Protein AF-A0A3P1CYC5-F1 (afdb_monomer_lite)

pLDDT: mean 77.74, std 15.98, range [34.03, 95.12]

Organism: NCBI:txid2025310

Structure (mmCIF, N/CA/C/O backbone):
data_AF-A0A3P1CYC5-F1
#
_entry.id   AF-A0A3P1CYC5-F1
#
loop_
_atom_site.group_PDB
_atom_site.id
_atom_site.type_symbol
_atom_site.label_atom_id
_atom_site.label_alt_id
_atom_site.label_comp_id
_atom_site.label_asym_id
_atom_site.label_entity_id
_atom_site.label_seq_id
_atom_site.pdbx_PDB_ins_code
_atom_site.Cartn_x
_atom_site.Cartn_y
_atom_site.Cartn_z
_atom_site.occupancy
_atom_site.B_iso_or_equiv
_atom_site.auth_seq_id
_atom_site.auth_comp_id
_atom_site.auth_asym_id
_atom_site.auth_atom_id
_atom_site.pdbx_PDB_model_num
ATOM 1 N N . MET A 1 1 ? 24.992 -53.154 46.583 1.00 39.56 1 MET A N 1
ATOM 2 C CA . MET A 1 1 ? 25.167 -53.336 45.126 1.00 39.56 1 MET A CA 1
ATOM 3 C C . MET A 1 1 ? 24.146 -52.478 44.388 1.00 39.56 1 MET A C 1
ATOM 5 O O . MET A 1 1 ? 22.986 -52.516 44.754 1.00 39.56 1 MET A O 1
ATOM 9 N N . LEU A 1 2 ? 24.620 -51.753 43.368 1.00 38.81 2 LEU A N 1
ATOM 10 C CA . LEU A 1 2 ? 23.902 -51.257 42.182 1.00 38.81 2 LEU A CA 1
ATOM 11 C C . LEU A 1 2 ? 22.814 -50.152 42.292 1.00 38.81 2 LEU A C 1
ATOM 13 O O . LEU A 1 2 ? 21.653 -50.414 42.558 1.00 38.81 2 LEU A O 1
ATOM 17 N N . ARG A 1 3 ? 23.255 -48.932 41.933 1.00 43.88 3 ARG A N 1
ATOM 18 C CA . ARG A 1 3 ? 22.712 -47.996 40.916 1.00 43.88 3 ARG A CA 1
ATOM 19 C C . ARG A 1 3 ? 21.204 -47.685 40.902 1.00 43.88 3 ARG A C 1
ATOM 21 O O . ARG A 1 3 ? 20.410 -48.536 40.542 1.00 43.88 3 ARG A O 1
ATOM 28 N N . LEU A 1 4 ? 20.872 -46.394 40.999 1.00 45.66 4 LEU A N 1
ATOM 29 C CA . LEU A 1 4 ? 20.453 -45.587 39.836 1.00 45.66 4 LEU A CA 1
ATOM 30 C C . LEU A 1 4 ? 20.396 -44.098 40.241 1.00 45.66 4 LEU A C 1
ATOM 32 O O . LEU A 1 4 ? 19.426 -43.629 40.825 1.00 45.66 4 LEU A O 1
ATOM 36 N N . ALA A 1 5 ? 21.460 -43.350 39.949 1.00 48.72 5 ALA A N 1
ATOM 37 C CA . ALA A 1 5 ? 21.426 -41.891 39.977 1.00 48.72 5 ALA A CA 1
ATOM 38 C C . ALA A 1 5 ? 20.926 -41.424 38.604 1.00 48.72 5 ALA A C 1
ATOM 40 O O . ALA A 1 5 ? 21.658 -41.494 37.618 1.00 48.72 5 ALA A O 1
ATOM 41 N N . LEU A 1 6 ? 19.657 -41.026 38.529 1.00 51.75 6 LEU A N 1
ATOM 42 C CA . LEU A 1 6 ? 19.047 -40.486 37.318 1.00 51.75 6 LEU A CA 1
ATOM 43 C C . LEU A 1 6 ? 19.507 -39.033 37.146 1.00 51.75 6 LEU A C 1
ATOM 45 O O . LEU A 1 6 ? 18.956 -38.109 37.739 1.00 51.75 6 LEU A O 1
ATOM 49 N N . THR A 1 7 ? 20.566 -38.837 36.367 1.00 53.28 7 THR A N 1
ATOM 50 C CA . THR A 1 7 ? 21.043 -37.514 35.963 1.00 53.28 7 THR A CA 1
ATOM 51 C C . THR A 1 7 ? 20.096 -36.974 34.891 1.00 53.28 7 THR A C 1
ATOM 53 O O . THR A 1 7 ? 20.147 -37.392 33.737 1.00 53.28 7 THR A O 1
ATOM 56 N N . VAL A 1 8 ? 19.190 -36.070 35.267 1.00 51.50 8 VAL A N 1
ATOM 57 C CA . VAL A 1 8 ? 18.366 -35.329 34.303 1.00 51.50 8 VAL A CA 1
ATOM 58 C C . VAL A 1 8 ? 19.265 -34.290 33.638 1.00 51.50 8 VAL A C 1
ATOM 60 O O . VAL A 1 8 ? 19.536 -33.226 34.192 1.00 51.50 8 VAL A O 1
ATOM 63 N N . LEU A 1 9 ? 19.775 -34.632 32.455 1.00 48.03 9 LEU A N 1
ATOM 64 C CA . LEU A 1 9 ? 20.476 -33.707 31.575 1.00 48.03 9 LEU A CA 1
ATOM 65 C C . LEU A 1 9 ? 19.434 -32.728 31.007 1.00 48.03 9 LEU A C 1
ATOM 67 O O . LEU A 1 9 ? 18.751 -33.024 30.028 1.00 48.03 9 LEU A O 1
ATOM 71 N N . ILE A 1 10 ? 19.266 -31.571 31.647 1.00 54.59 10 ILE A N 1
ATOM 72 C CA . ILE A 1 10 ? 18.509 -30.462 31.062 1.00 54.59 10 ILE A CA 1
ATOM 73 C C . ILE A 1 10 ? 19.381 -29.895 29.942 1.00 54.59 10 ILE A C 1
ATOM 75 O O . ILE A 1 10 ? 20.263 -29.068 30.170 1.00 54.59 10 ILE A O 1
ATOM 79 N N . ALA A 1 11 ? 19.159 -30.378 28.721 1.00 50.97 11 ALA A N 1
ATOM 80 C CA . ALA A 1 11 ? 19.636 -29.711 27.524 1.00 50.97 11 ALA A CA 1
ATOM 81 C C . ALA A 1 11 ? 18.890 -28.375 27.419 1.00 50.97 11 ALA A C 1
ATOM 83 O O . ALA A 1 11 ? 17.784 -28.299 26.885 1.00 50.97 11 ALA A O 1
ATOM 84 N N . VAL A 1 12 ? 19.483 -27.319 27.976 1.00 52.19 12 VAL A N 1
ATOM 85 C CA . VAL A 1 12 ? 19.118 -25.943 27.645 1.00 52.19 12 VAL A CA 1
ATOM 86 C C . VAL A 1 12 ? 19.492 -25.769 26.180 1.00 52.19 12 VAL A C 1
ATOM 88 O O . VAL A 1 12 ? 20.635 -25.473 25.838 1.00 52.19 12 VAL A O 1
ATOM 91 N N . ILE A 1 13 ? 18.529 -26.038 25.301 1.00 54.03 13 ILE A N 1
ATOM 92 C CA . ILE A 1 13 ? 18.584 -25.603 23.915 1.00 54.03 13 ILE A CA 1
ATOM 93 C C . ILE A 1 13 ? 18.730 -24.087 24.004 1.00 54.03 13 ILE A C 1
ATOM 95 O O . ILE A 1 13 ? 17.791 -23.385 24.381 1.00 54.03 13 ILE A O 1
ATOM 99 N N . LEU A 1 14 ? 19.936 -23.602 23.711 1.00 46.78 14 LEU A N 1
ATOM 100 C CA . LEU A 1 14 ? 20.198 -22.233 23.296 1.00 46.78 14 LEU A CA 1
ATOM 101 C C . LEU A 1 14 ? 19.352 -22.002 22.044 1.00 46.78 14 LEU A C 1
ATOM 103 O O . LEU A 1 14 ? 19.830 -22.123 20.919 1.00 46.78 14 LEU A O 1
ATOM 107 N N . ALA A 1 15 ? 18.062 -21.728 22.233 1.00 50.03 15 ALA A N 1
ATOM 108 C CA . ALA A 1 15 ? 17.309 -21.012 21.235 1.00 50.03 15 ALA A CA 1
ATOM 109 C C . ALA A 1 15 ? 18.088 -19.703 21.066 1.00 50.03 15 ALA A C 1
ATOM 111 O O . ALA A 1 15 ? 18.251 -18.986 22.062 1.00 50.03 15 ALA A O 1
ATOM 112 N N . PRO A 1 16 ? 18.646 -19.405 19.876 1.00 51.34 16 PRO A N 1
ATOM 113 C CA . PRO A 1 16 ? 19.153 -18.066 19.644 1.00 51.34 16 PRO A CA 1
ATOM 114 C C . PRO A 1 16 ? 18.028 -17.116 20.054 1.00 51.34 16 PRO A C 1
ATOM 116 O O . PRO A 1 16 ? 16.862 -17.438 19.778 1.00 51.34 16 PRO A O 1
ATOM 119 N N . PRO A 1 17 ? 18.324 -16.008 20.759 1.00 49.31 17 PRO A N 1
ATOM 120 C CA . PRO A 1 17 ? 17.293 -15.029 21.022 1.00 49.31 17 PRO A CA 1
ATOM 121 C C . PRO A 1 17 ? 16.638 -14.761 19.674 1.00 49.31 17 PRO A C 1
ATOM 123 O O . PRO A 1 17 ? 17.318 -14.429 18.699 1.00 49.31 17 PRO A O 1
ATOM 126 N N . LEU A 1 18 ? 15.330 -15.007 19.609 1.00 47.59 18 LEU A N 1
ATOM 127 C CA . LEU A 1 18 ? 14.469 -14.376 18.634 1.00 47.59 18 LEU A CA 1
ATOM 128 C C . LEU A 1 18 ? 14.751 -12.889 18.828 1.00 47.59 18 LEU A C 1
ATOM 130 O O . LEU A 1 18 ? 14.139 -12.242 19.673 1.00 47.59 18 LEU A O 1
ATOM 134 N N . LEU A 1 19 ? 15.751 -12.368 18.116 1.00 48.25 19 LEU A N 1
ATOM 135 C CA . LEU A 1 19 ? 15.905 -10.957 17.843 1.00 48.25 19 LEU A CA 1
ATOM 136 C C . LEU A 1 19 ? 14.671 -10.641 17.009 1.00 48.25 19 LEU A C 1
ATOM 138 O O . LEU A 1 19 ? 14.714 -10.668 15.782 1.00 48.25 19 LEU A O 1
ATOM 142 N N . ALA A 1 20 ? 13.538 -10.501 17.703 1.00 47.59 20 ALA A N 1
ATOM 143 C CA . ALA A 1 20 ? 12.298 -9.994 17.176 1.00 47.59 20 ALA A CA 1
ATOM 144 C C . ALA A 1 20 ? 12.690 -8.675 16.523 1.00 47.59 20 ALA A C 1
ATOM 146 O O . ALA A 1 20 ? 13.174 -7.747 17.171 1.00 47.59 20 ALA A O 1
ATOM 147 N N . GLN A 1 21 ? 12.681 -8.730 15.199 1.00 52.31 21 GLN A N 1
ATOM 148 C CA . GLN A 1 21 ? 13.345 -7.787 14.326 1.00 52.31 21 GLN A CA 1
ATOM 149 C C . GLN A 1 21 ? 12.751 -6.386 14.535 1.00 52.31 21 GLN A C 1
ATOM 151 O O . GLN A 1 21 ? 11.573 -6.286 14.879 1.00 52.31 21 GLN A O 1
ATOM 156 N N . PRO A 1 22 ? 13.504 -5.306 14.257 1.00 54.06 22 PRO A N 1
ATOM 157 C CA . PRO A 1 22 ? 13.049 -3.909 14.350 1.00 54.06 22 PRO A CA 1
ATOM 158 C C . PRO A 1 22 ? 11.948 -3.540 13.327 1.00 54.06 22 PRO A C 1
ATOM 160 O O . PRO A 1 22 ? 11.806 -2.390 12.934 1.00 54.06 22 PRO A O 1
ATOM 163 N N . CYS A 1 23 ? 11.166 -4.517 12.868 1.00 67.00 23 CYS A N 1
ATOM 164 C CA . CYS A 1 23 ? 10.198 -4.411 11.788 1.00 67.00 23 CYS A CA 1
ATOM 165 C C . CYS A 1 23 ? 8.778 -4.053 12.273 1.00 67.00 23 CYS A C 1
ATOM 167 O O . CYS A 1 23 ? 7.794 -4.228 11.549 1.00 67.00 23 CYS A O 1
ATOM 169 N N . GLU A 1 24 ? 8.645 -3.536 13.497 1.00 61.28 24 GLU A N 1
ATOM 170 C CA . GLU A 1 24 ? 7.396 -2.950 13.976 1.00 61.28 24 GLU A CA 1
ATOM 171 C C . GLU A 1 24 ? 7.366 -1.458 13.656 1.00 61.28 24 GLU A C 1
ATOM 173 O O . GLU A 1 24 ? 7.859 -0.634 14.420 1.00 61.28 24 GLU A O 1
ATOM 178 N N . GLN A 1 25 ? 6.696 -1.090 12.565 1.00 62.47 25 GLN A N 1
ATOM 179 C CA . GLN A 1 25 ? 6.094 0.239 12.491 1.00 62.47 25 GLN A CA 1
ATOM 180 C C . GLN A 1 25 ? 4.571 0.130 12.508 1.00 62.47 25 GLN A C 1
ATOM 182 O O . GLN A 1 25 ? 3.876 0.483 11.556 1.00 62.47 25 GLN A O 1
ATOM 187 N N . LEU A 1 26 ? 4.063 -0.381 13.636 1.00 64.81 26 LEU A N 1
ATOM 188 C CA . LEU A 1 26 ? 2.641 -0.461 13.946 1.00 64.81 26 LEU A CA 1
ATOM 189 C C . LEU A 1 26 ? 2.103 0.923 14.308 1.00 64.81 26 LEU A C 1
ATOM 191 O O . LEU A 1 26 ? 2.152 1.359 15.458 1.00 64.81 26 LEU A O 1
ATOM 195 N N . ILE A 1 27 ? 1.496 1.584 13.328 1.00 73.44 27 ILE A N 1
ATOM 196 C CA . ILE A 1 27 ? 0.520 2.632 13.622 1.00 73.44 27 ILE A CA 1
ATOM 197 C C . ILE A 1 27 ? -0.595 1.981 14.449 1.00 73.44 27 ILE A C 1
ATOM 199 O O . ILE A 1 27 ? -1.141 0.942 14.064 1.00 73.44 27 ILE A O 1
ATOM 203 N N . ASN A 1 28 ? -0.898 2.550 15.617 1.00 80.75 28 ASN A N 1
ATOM 204 C CA . ASN A 1 28 ? -1.918 2.006 16.505 1.00 80.75 28 ASN A CA 1
ATOM 205 C C . ASN A 1 28 ? -3.302 2.185 15.865 1.00 80.75 28 ASN A C 1
ATOM 207 O O . ASN A 1 28 ? -3.879 3.268 15.895 1.00 80.75 28 ASN A O 1
ATOM 211 N N . ILE A 1 29 ? -3.815 1.114 15.256 1.00 86.00 29 ILE A N 1
ATOM 212 C CA . ILE A 1 29 ? -5.130 1.100 14.613 1.00 86.00 29 ILE A CA 1
ATOM 213 C C . ILE A 1 29 ? -6.192 0.809 15.671 1.00 86.00 29 ILE A C 1
ATOM 215 O O . ILE A 1 29 ? -6.233 -0.292 16.237 1.00 86.00 29 ILE A O 1
ATOM 219 N N . SER A 1 30 ? -7.110 1.749 15.877 1.00 90.12 30 SER A N 1
ATOM 220 C CA . SER A 1 30 ? -8.239 1.571 16.785 1.00 90.12 30 SER A CA 1
ATOM 221 C C . SER A 1 30 ? -9.133 0.396 16.365 1.00 90.12 30 SER A C 1
ATOM 223 O O . SER A 1 30 ? -9.172 -0.051 15.213 1.00 90.12 30 SER A O 1
ATOM 225 N N . ARG A 1 31 ? -9.939 -0.112 17.305 1.00 91.81 31 ARG A N 1
ATOM 226 C CA . ARG A 1 31 ? -10.890 -1.204 17.028 1.00 91.81 31 ARG A CA 1
ATOM 227 C C . ARG A 1 3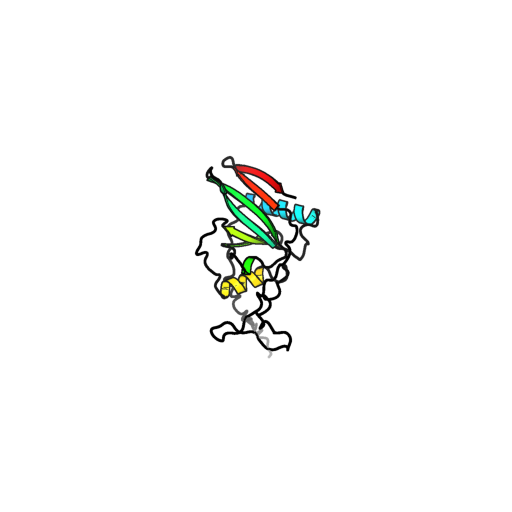1 ? -11.875 -0.850 15.906 1.00 91.81 31 ARG A C 1
ATOM 229 O O . ARG A 1 31 ? -12.227 -1.721 15.108 1.00 91.81 31 ARG A O 1
ATOM 236 N N . LYS A 1 32 ? -12.312 0.413 15.849 1.00 90.75 32 LYS A N 1
ATOM 237 C CA . LYS A 1 32 ? -13.255 0.929 14.847 1.00 90.75 32 LYS A CA 1
ATOM 238 C C . LYS A 1 32 ? -12.615 0.957 13.459 1.00 90.75 32 LYS A C 1
ATOM 240 O O . LYS A 1 32 ? -13.158 0.379 12.524 1.00 90.75 32 LYS A O 1
ATOM 245 N N . GLU A 1 33 ? -11.438 1.550 13.348 1.00 90.56 33 GLU A N 1
ATOM 246 C CA . GLU A 1 33 ? -10.640 1.594 12.121 1.00 90.56 33 GLU A CA 1
ATOM 247 C C . GLU A 1 33 ? -10.304 0.195 11.591 1.00 90.56 33 GLU A C 1
ATOM 249 O O . GLU A 1 33 ? -10.501 -0.111 10.415 1.00 90.56 33 GLU A O 1
ATOM 254 N N . ARG A 1 34 ? -9.901 -0.719 12.482 1.00 93.19 34 ARG A N 1
ATOM 255 C CA . ARG A 1 34 ? -9.641 -2.117 12.125 1.00 93.19 34 ARG A CA 1
ATOM 256 C C . ARG A 1 34 ? -10.894 -2.814 11.594 1.00 93.19 34 ARG A C 1
ATOM 258 O O . ARG A 1 34 ? -10.784 -3.641 10.691 1.00 93.19 34 ARG A O 1
ATOM 265 N N . LYS A 1 35 ? -12.078 -2.516 12.142 1.00 94.31 35 LYS A N 1
ATOM 266 C CA . LYS A 1 35 ? -13.354 -3.042 11.625 1.00 94.31 35 LYS A CA 1
ATOM 267 C C . LYS A 1 35 ? -13.609 -2.538 10.202 1.00 94.31 35 LYS A C 1
ATOM 269 O O . LYS A 1 35 ? -13.924 -3.350 9.338 1.00 94.31 35 LYS A O 1
ATOM 274 N N . VAL A 1 36 ? -13.397 -1.247 9.954 1.00 91.94 36 VAL A N 1
ATOM 275 C CA . VAL A 1 36 ? -13.547 -0.640 8.624 1.00 91.94 36 VAL A CA 1
ATOM 276 C C . VAL A 1 36 ? -12.606 -1.288 7.600 1.00 91.94 36 VAL A C 1
ATOM 278 O O . VAL A 1 36 ? -13.062 -1.690 6.532 1.00 91.94 36 VAL A O 1
ATOM 281 N N . LEU A 1 37 ? -11.328 -1.489 7.944 1.00 93.56 37 LEU A N 1
ATOM 282 C CA . LEU A 1 37 ? -10.366 -2.176 7.070 1.00 93.56 37 LEU A CA 1
ATOM 283 C C . LEU A 1 37 ? -10.771 -3.621 6.771 1.00 93.56 37 LEU A C 1
ATOM 285 O O . LEU A 1 37 ? -10.692 -4.059 5.627 1.00 93.56 37 LEU A O 1
ATOM 289 N N . LYS A 1 38 ? -11.245 -4.364 7.779 1.00 95.12 38 LYS A N 1
ATOM 290 C CA . LYS A 1 38 ? -11.750 -5.733 7.584 1.00 95.12 38 LYS A CA 1
ATOM 291 C C . LYS A 1 38 ? -12.926 -5.776 6.609 1.00 95.12 38 LYS A C 1
ATOM 293 O O . LYS A 1 38 ? -13.003 -6.697 5.803 1.00 95.12 38 LYS A O 1
ATOM 298 N N . GLU A 1 39 ? -13.846 -4.818 6.700 1.00 94.00 39 GLU A N 1
ATOM 299 C CA . GLU A 1 39 ? -14.988 -4.712 5.786 1.00 94.00 39 GLU A CA 1
ATOM 300 C C . GLU A 1 39 ? -14.537 -4.395 4.356 1.00 94.00 39 GLU A C 1
ATOM 302 O O . GLU A 1 39 ? -14.996 -5.056 3.428 1.00 94.00 39 GLU A O 1
ATOM 307 N N . TYR A 1 40 ? -13.608 -3.449 4.182 1.00 92.81 40 TYR A N 1
ATOM 308 C CA . TYR A 1 40 ? -13.049 -3.105 2.871 1.00 92.81 40 TYR A CA 1
ATOM 309 C C . TYR A 1 40 ? -12.331 -4.295 2.218 1.00 92.81 40 TYR A C 1
ATOM 311 O O . TYR A 1 40 ? -12.644 -4.653 1.087 1.00 92.81 40 TYR A O 1
ATOM 319 N N . ILE A 1 41 ? -11.441 -4.972 2.953 1.00 93.12 41 ILE A N 1
ATOM 320 C CA . ILE A 1 41 ? -10.699 -6.142 2.451 1.00 93.12 41 ILE A CA 1
ATOM 321 C C . ILE A 1 41 ? -11.662 -7.237 1.986 1.00 93.12 41 ILE A C 1
ATOM 323 O O . ILE A 1 41 ? -11.551 -7.711 0.859 1.00 93.12 41 ILE A O 1
ATOM 327 N N . ARG A 1 42 ? -12.655 -7.588 2.814 1.00 94.56 42 ARG A N 1
ATOM 328 C CA . ARG A 1 42 ? -13.660 -8.604 2.461 1.00 94.56 42 ARG A CA 1
ATOM 329 C C . ARG A 1 42 ? -14.492 -8.201 1.251 1.00 94.56 42 ARG A C 1
ATOM 331 O O . ARG A 1 42 ? -14.821 -9.054 0.433 1.00 94.56 42 ARG A O 1
ATOM 338 N N . PHE A 1 43 ? -14.837 -6.919 1.131 1.00 90.56 43 PHE A N 1
ATOM 339 C CA . PHE A 1 43 ? -15.526 -6.403 -0.046 1.00 90.56 43 PHE A CA 1
ATOM 340 C C . PHE A 1 43 ? -14.676 -6.615 -1.305 1.00 90.56 43 PHE A C 1
ATOM 342 O O . PHE A 1 43 ? -15.155 -7.242 -2.251 1.00 90.56 43 PHE A O 1
ATOM 349 N N . CYS A 1 44 ? -13.411 -6.187 -1.296 1.00 89.25 44 CYS A N 1
ATOM 350 C CA . CYS A 1 44 ? -12.503 -6.365 -2.428 1.00 89.25 44 CYS A CA 1
ATOM 351 C C . CYS A 1 44 ? -12.297 -7.843 -2.786 1.00 89.25 44 CYS A C 1
ATOM 353 O O . CYS A 1 44 ? -12.322 -8.185 -3.967 1.00 89.25 44 CYS A O 1
ATOM 355 N N . GLU A 1 45 ? -12.153 -8.722 -1.791 1.00 90.81 45 GLU A N 1
ATOM 356 C CA . GLU A 1 45 ? -12.049 -10.171 -2.002 1.00 90.81 45 GLU A CA 1
ATOM 357 C C . GLU A 1 45 ? -13.324 -10.744 -2.631 1.00 90.81 45 GLU A C 1
ATOM 359 O O . GLU A 1 45 ? -13.254 -11.439 -3.643 1.00 90.81 45 GLU A O 1
ATOM 364 N N . SER A 1 46 ? -14.502 -10.381 -2.113 1.00 91.44 46 SER A N 1
ATOM 365 C CA . SER A 1 46 ? -15.792 -10.861 -2.635 1.00 91.44 46 SER A CA 1
ATOM 366 C C . SER A 1 46 ? -16.079 -10.427 -4.075 1.00 91.44 46 SER A C 1
ATOM 368 O O . SER A 1 46 ? -16.838 -11.087 -4.782 1.00 91.44 46 SER A O 1
ATOM 370 N N . LYS A 1 47 ? -15.488 -9.310 -4.514 1.00 87.94 47 LYS A N 1
ATOM 371 C CA . LYS A 1 47 ? -15.636 -8.766 -5.869 1.00 87.94 47 LYS A CA 1
ATOM 372 C C . LYS A 1 47 ? -14.500 -9.165 -6.812 1.00 87.94 47 LYS A C 1
ATOM 374 O O . LYS A 1 47 ? -14.548 -8.814 -7.984 1.00 87.94 47 LYS A O 1
ATOM 379 N N . GLY A 1 48 ? -13.487 -9.880 -6.320 1.00 85.31 48 GLY A N 1
ATOM 380 C CA . GLY A 1 48 ? -12.312 -10.259 -7.108 1.00 85.31 48 GLY A CA 1
ATOM 381 C C . GLY A 1 48 ? -11.318 -9.118 -7.360 1.00 85.31 48 GLY A C 1
ATOM 382 O O . GLY A 1 48 ? -10.380 -9.295 -8.133 1.00 85.31 48 GLY A O 1
ATOM 383 N N . PHE A 1 49 ? -11.478 -7.966 -6.699 1.00 85.25 49 PHE A N 1
ATOM 384 C CA . PHE A 1 49 ? -10.524 -6.851 -6.770 1.00 85.25 49 PHE A CA 1
ATOM 385 C C . PHE A 1 49 ? -9.254 -7.112 -5.961 1.00 85.25 49 PHE A C 1
ATOM 387 O O . PHE A 1 49 ? -8.214 -6.527 -6.258 1.00 85.25 49 PHE A O 1
ATOM 394 N N . LEU A 1 50 ? -9.330 -7.988 -4.954 1.00 88.81 50 LEU A N 1
ATOM 395 C CA . LEU A 1 50 ? -8.212 -8.442 -4.127 1.00 88.81 50 LEU A CA 1
ATOM 396 C C . LEU A 1 50 ? -8.179 -9.974 -4.096 1.00 88.81 50 LEU A C 1
ATOM 398 O O . LEU A 1 50 ? -9.119 -10.598 -3.618 1.00 88.81 50 LEU A O 1
ATOM 402 N N . LYS A 1 51 ? -7.108 -10.602 -4.587 1.00 87.62 51 LYS A N 1
ATOM 403 C CA . LYS A 1 51 ? -6.913 -12.060 -4.434 1.00 87.62 51 LYS A CA 1
ATOM 404 C C . LYS A 1 51 ? -6.409 -12.380 -3.031 1.00 87.62 51 LYS A C 1
ATOM 406 O O . LYS A 1 51 ? -5.799 -11.521 -2.418 1.00 87.62 51 LYS A O 1
ATOM 411 N N . ALA A 1 52 ? -6.593 -13.599 -2.525 1.00 83.44 52 ALA A N 1
ATOM 412 C CA . ALA A 1 52 ? -6.239 -13.971 -1.145 1.00 83.44 52 ALA A CA 1
ATOM 413 C C . ALA A 1 52 ? -4.722 -13.936 -0.834 1.00 83.44 52 ALA A C 1
ATOM 415 O O . ALA A 1 52 ? -4.306 -13.536 0.256 1.00 83.44 52 ALA A O 1
ATOM 416 N N . ASP A 1 53 ? -3.875 -14.281 -1.796 1.00 85.25 53 ASP A N 1
ATOM 417 C CA . ASP A 1 53 ? -2.422 -14.407 -1.640 1.00 85.25 53 ASP A CA 1
ATOM 418 C C . ASP A 1 53 ? -1.646 -13.160 -2.085 1.00 85.25 53 ASP A C 1
ATOM 420 O O . ASP A 1 53 ? -0.615 -12.836 -1.501 1.00 85.25 53 ASP A O 1
ATOM 424 N N . THR A 1 54 ? -2.172 -12.411 -3.048 1.00 86.88 54 THR A N 1
ATOM 425 C CA . THR A 1 54 ? -1.533 -11.215 -3.611 1.00 86.88 54 THR A CA 1
ATOM 426 C C . THR A 1 54 ? -2.197 -9.913 -3.150 1.00 86.88 54 THR A C 1
ATOM 428 O O . THR A 1 54 ? -3.213 -9.905 -2.445 1.00 86.88 54 THR A O 1
ATOM 431 N N . GLY A 1 55 ? -1.580 -8.799 -3.532 1.00 88.38 55 GLY A N 1
ATOM 432 C CA . GLY A 1 55 ? -2.039 -7.446 -3.271 1.00 88.38 55 GLY A CA 1
ATOM 433 C C . GLY A 1 55 ? -1.661 -6.914 -1.889 1.00 88.38 55 GLY A C 1
ATOM 434 O O . GLY A 1 55 ? -1.496 -7.653 -0.914 1.00 88.38 55 GLY A O 1
ATOM 435 N N . ILE A 1 56 ? -1.554 -5.593 -1.829 1.00 91.81 56 ILE A N 1
ATOM 436 C CA . ILE A 1 56 ? -1.430 -4.792 -0.612 1.00 91.81 56 ILE A CA 1
ATOM 437 C C . ILE A 1 56 ? -2.563 -3.769 -0.571 1.00 91.81 56 ILE A C 1
ATOM 439 O O . ILE A 1 56 ? -3.113 -3.400 -1.611 1.00 91.81 56 ILE A O 1
ATOM 443 N N . ILE A 1 57 ? -2.888 -3.291 0.626 1.00 92.88 57 ILE A N 1
ATOM 444 C CA . ILE A 1 57 ? -3.774 -2.143 0.803 1.00 92.88 57 ILE A CA 1
ATOM 445 C C . ILE A 1 57 ? -2.911 -0.900 0.991 1.00 92.88 57 ILE A C 1
ATOM 447 O O . ILE A 1 57 ? -2.047 -0.877 1.865 1.00 92.88 57 ILE A O 1
ATOM 451 N N . MET A 1 58 ? -3.151 0.128 0.189 1.00 92.31 58 MET A N 1
ATOM 452 C CA . MET A 1 58 ? -2.582 1.457 0.388 1.00 92.31 58 MET A CA 1
ATOM 453 C C . MET A 1 58 ? -3.609 2.298 1.136 1.00 92.31 58 MET A C 1
ATOM 455 O O . MET A 1 58 ? -4.766 2.353 0.727 1.00 92.31 58 MET A O 1
ATOM 459 N N . LEU A 1 59 ? -3.201 2.921 2.236 1.00 92.44 59 LEU A N 1
ATOM 460 C CA . LEU A 1 59 ? -4.034 3.811 3.033 1.00 92.44 59 LEU A CA 1
ATOM 461 C C . LEU A 1 59 ? -3.363 5.171 3.097 1.00 92.44 59 LEU A C 1
ATOM 463 O O . LEU A 1 59 ? -2.302 5.328 3.690 1.00 92.44 59 LEU A O 1
ATOM 467 N N . HIS A 1 60 ? -4.011 6.153 2.507 1.00 90.62 60 HIS A N 1
ATOM 468 C CA . HIS A 1 60 ? -3.590 7.536 2.486 1.00 90.62 60 HIS A CA 1
ATOM 469 C C . HIS A 1 60 ? -4.359 8.309 3.551 1.00 90.62 60 HIS A C 1
ATOM 471 O O . HIS A 1 60 ? -5.589 8.363 3.533 1.00 90.62 60 HIS A O 1
ATOM 477 N N . LEU A 1 61 ? -3.629 8.851 4.521 1.00 89.31 61 LEU A N 1
ATOM 478 C CA . LEU A 1 61 ? -4.169 9.655 5.602 1.00 89.31 61 LEU A CA 1
ATOM 479 C C . LEU A 1 61 ? -4.188 11.123 5.177 1.00 89.31 61 LEU A C 1
ATOM 481 O O . LEU A 1 61 ? -3.146 11.698 4.845 1.00 89.31 61 LEU A O 1
ATOM 485 N N . ARG A 1 62 ? -5.366 11.736 5.268 1.00 89.25 62 ARG A N 1
ATOM 486 C CA . ARG A 1 62 ? -5.591 13.160 5.041 1.00 89.25 62 ARG A CA 1
ATOM 487 C C . ARG A 1 62 ? -6.383 13.756 6.200 1.00 89.25 62 ARG A C 1
ATOM 489 O O . ARG A 1 62 ? -7.194 13.083 6.833 1.00 89.25 62 ARG A O 1
ATOM 496 N N . ILE A 1 63 ? -6.149 15.034 6.474 1.00 85.31 63 ILE A N 1
ATOM 497 C CA . ILE A 1 63 ? -7.033 15.846 7.309 1.00 85.31 63 ILE A CA 1
ATOM 498 C C . ILE A 1 63 ? -7.799 16.793 6.382 1.00 85.31 63 ILE A C 1
ATOM 500 O O . ILE A 1 63 ? -7.187 17.495 5.572 1.00 85.31 63 ILE A O 1
ATOM 504 N N . ASP A 1 64 ? -9.127 16.765 6.449 1.00 81.44 64 ASP A N 1
ATOM 505 C CA . ASP A 1 64 ? -9.987 17.631 5.642 1.00 81.44 64 ASP A CA 1
ATOM 506 C C . ASP A 1 64 ? -9.965 19.093 6.159 1.00 81.44 64 ASP A C 1
ATOM 508 O O . ASP A 1 64 ? -9.458 19.365 7.254 1.00 81.44 64 ASP A O 1
ATOM 512 N N . PRO A 1 65 ? -10.529 20.066 5.415 1.00 85.75 65 PRO A N 1
ATOM 513 C CA . PRO A 1 65 ? -10.596 21.460 5.867 1.00 85.75 65 PRO A CA 1
ATOM 514 C C . PRO A 1 65 ? -11.358 21.686 7.187 1.00 85.75 65 PRO A C 1
ATOM 516 O O . PRO A 1 65 ? -11.230 22.748 7.790 1.00 85.75 65 PRO A O 1
ATOM 519 N N . LEU A 1 66 ? -12.154 20.714 7.646 1.00 86.12 66 LEU A N 1
ATOM 520 C CA . LEU A 1 66 ? -12.917 20.760 8.900 1.00 86.12 66 LEU A CA 1
ATOM 521 C C . LEU A 1 66 ? -12.160 20.108 10.078 1.00 86.12 66 LEU A C 1
ATOM 523 O O . LEU A 1 66 ? -12.680 20.046 11.205 1.00 86.12 66 LEU A O 1
ATOM 527 N N . GLY A 1 67 ? -10.936 19.629 9.834 1.00 85.69 67 GLY A N 1
ATOM 528 C CA . GLY A 1 67 ? -10.091 18.950 10.810 1.00 85.69 67 GLY A CA 1
ATOM 529 C C . GLY A 1 67 ? -10.478 17.489 11.052 1.00 85.69 67 GLY A C 1
ATOM 530 O O . GLY A 1 67 ? -10.154 16.946 12.106 1.00 85.69 67 GLY A O 1
ATOM 531 N N . GLN A 1 68 ? -11.222 16.863 10.140 1.00 86.25 68 GLN A N 1
ATOM 532 C CA . GLN A 1 68 ? -11.611 15.457 10.230 1.00 86.25 68 GLN A CA 1
ATOM 533 C C . GLN A 1 68 ? -10.588 14.570 9.534 1.00 86.25 68 GLN A C 1
ATOM 535 O O . GLN A 1 68 ? -10.021 14.932 8.504 1.00 86.25 68 GLN A O 1
ATOM 540 N N . THR A 1 69 ? -10.391 13.376 10.082 1.00 86.31 69 THR A N 1
ATOM 541 C CA . THR A 1 69 ? -9.560 12.359 9.449 1.00 86.31 69 THR A CA 1
ATOM 542 C C . THR A 1 69 ? -10.303 11.732 8.274 1.00 86.31 69 THR A C 1
ATOM 544 O O . THR A 1 69 ? -11.384 11.160 8.433 1.00 86.31 69 THR A O 1
ATOM 547 N N . GLU A 1 70 ? -9.693 11.813 7.100 1.00 88.12 70 GLU A N 1
ATOM 548 C CA . GLU A 1 70 ? -10.120 11.157 5.873 1.00 88.12 70 GLU A CA 1
ATOM 549 C C . GLU A 1 70 ? -9.074 10.112 5.479 1.00 88.12 70 GLU A C 1
ATOM 551 O O . GLU A 1 70 ? -7.868 10.365 5.505 1.00 88.12 70 GLU A O 1
ATOM 556 N N . TRP A 1 71 ? -9.542 8.917 5.140 1.00 91.31 71 TRP A N 1
ATOM 557 C CA . TRP A 1 71 ? -8.731 7.860 4.559 1.00 91.31 71 TRP A CA 1
ATOM 558 C C . TRP A 1 71 ? -9.099 7.693 3.099 1.00 91.31 71 TRP A C 1
ATOM 560 O O . TRP A 1 71 ? -10.265 7.467 2.778 1.00 91.31 71 TRP A O 1
ATOM 570 N N . TYR A 1 72 ? -8.098 7.713 2.235 1.00 90.12 72 TYR A N 1
ATOM 571 C CA . TYR A 1 72 ? -8.219 7.213 0.878 1.00 90.12 72 TYR A CA 1
ATOM 572 C C . TYR A 1 72 ? -7.546 5.844 0.802 1.00 90.12 72 TYR A C 1
ATOM 574 O O . TYR A 1 72 ? -6.365 5.694 1.112 1.00 90.12 72 TYR A O 1
ATOM 582 N N . ILE A 1 73 ? -8.325 4.814 0.487 1.00 91.00 73 ILE A N 1
ATOM 583 C CA . ILE A 1 73 ? -7.897 3.419 0.561 1.00 91.00 73 ILE A CA 1
ATOM 584 C C . ILE A 1 73 ? -7.998 2.788 -0.818 1.00 91.00 73 ILE A C 1
ATOM 586 O O . ILE A 1 73 ? -9.059 2.832 -1.435 1.00 91.00 73 ILE A O 1
ATOM 590 N N . GLY A 1 74 ? -6.917 2.155 -1.259 1.00 90.12 74 GLY A N 1
ATOM 591 C CA . GLY A 1 74 ? -6.852 1.457 -2.537 1.00 90.12 74 GLY A CA 1
ATOM 592 C C . GLY A 1 74 ? -6.150 0.109 -2.422 1.00 90.12 74 GLY A C 1
ATOM 593 O O . GLY A 1 74 ? -5.428 -0.170 -1.460 1.00 90.12 74 GLY A O 1
ATOM 594 N N . VAL A 1 75 ? -6.334 -0.735 -3.433 1.00 90.00 75 VAL A N 1
ATOM 595 C CA . VAL A 1 75 ? -5.572 -1.979 -3.600 1.00 90.00 75 VAL A CA 1
ATOM 596 C C . VAL A 1 75 ? -4.447 -1.740 -4.599 1.00 90.00 75 VAL A C 1
ATOM 598 O O . VAL A 1 75 ? -4.671 -1.199 -5.678 1.00 90.00 75 VAL A O 1
ATOM 601 N N . SER A 1 76 ? -3.241 -2.205 -4.279 1.00 88.31 76 SER A N 1
ATOM 602 C CA . SER A 1 76 ? -2.127 -2.227 -5.227 1.00 88.31 76 SER A CA 1
ATOM 603 C C . SER A 1 76 ? -1.544 -3.625 -5.369 1.00 88.31 76 SER A C 1
ATOM 605 O O . SER A 1 76 ? -1.384 -4.366 -4.404 1.00 88.31 76 SER A O 1
ATOM 607 N N . TYR A 1 77 ? -1.166 -3.954 -6.600 1.00 86.50 77 TYR A N 1
ATOM 608 C CA . TYR A 1 77 ? -0.416 -5.160 -6.960 1.00 86.50 77 TYR A CA 1
ATOM 609 C C . TYR A 1 77 ? 0.997 -4.837 -7.431 1.00 86.50 77 TYR A C 1
ATOM 611 O O . TYR A 1 77 ? 1.655 -5.677 -8.041 1.00 86.50 77 TYR A O 1
ATOM 619 N N . LYS A 1 78 ? 1.437 -3.599 -7.222 1.00 83.94 78 LYS A N 1
ATOM 620 C CA . LYS A 1 78 ? 2.728 -3.094 -7.672 1.00 83.94 78 LYS A CA 1
ATOM 621 C C . LYS A 1 78 ? 3.487 -2.524 -6.489 1.00 83.94 78 LYS A C 1
ATOM 623 O O . LYS A 1 78 ? 2.897 -2.006 -5.541 1.00 83.94 78 LYS A O 1
ATOM 628 N N . ASP A 1 79 ? 4.799 -2.575 -6.59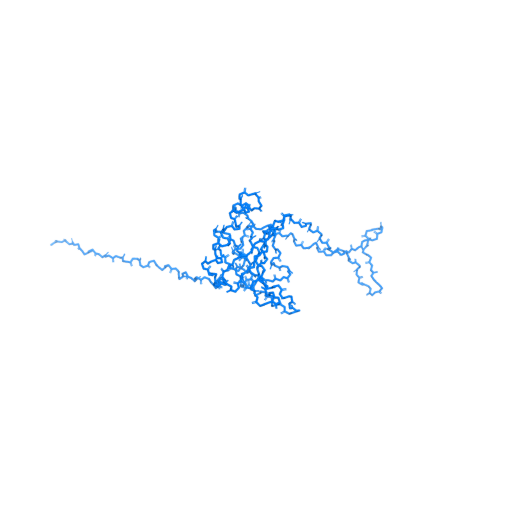2 1.00 80.94 79 ASP A N 1
ATOM 629 C CA . ASP A 1 79 ? 5.764 -2.089 -5.615 1.00 80.94 79 ASP A CA 1
ATOM 630 C C . ASP A 1 79 ? 5.934 -0.560 -5.599 1.00 80.94 79 ASP A C 1
ATOM 632 O O . ASP A 1 79 ? 6.996 -0.060 -5.252 1.00 80.94 79 ASP A O 1
ATOM 636 N N . TYR A 1 80 ? 4.878 0.212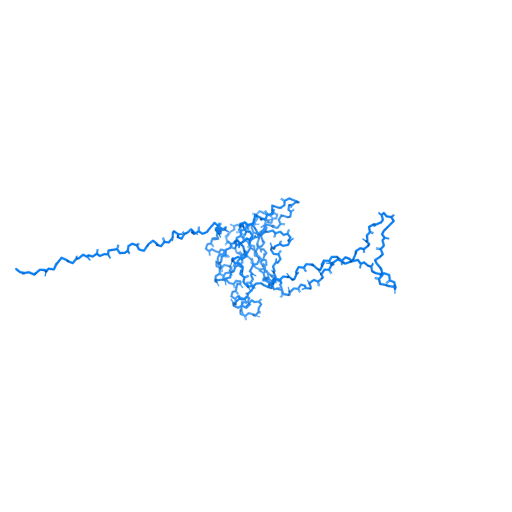 -5.899 1.00 74.25 80 TYR A N 1
ATOM 637 C CA . TYR A 1 80 ? 4.911 1.686 -5.917 1.00 74.25 80 TYR A CA 1
ATOM 638 C C . TYR A 1 80 ? 5.482 2.325 -4.640 1.00 74.25 80 TYR A C 1
ATOM 640 O O . TYR A 1 80 ? 5.991 3.446 -4.682 1.00 74.25 80 TYR A O 1
ATOM 648 N N . TYR A 1 81 ? 5.411 1.608 -3.519 1.00 75.62 81 TYR A N 1
ATOM 649 C CA . TYR A 1 81 ? 5.937 2.016 -2.222 1.00 75.62 81 TYR A CA 1
ATOM 650 C C . TYR A 1 81 ? 7.463 2.190 -2.179 1.00 75.62 81 TYR A C 1
ATOM 652 O O . TYR A 1 81 ? 7.959 2.800 -1.237 1.00 75.62 81 TYR A O 1
ATOM 660 N N . THR A 1 82 ? 8.210 1.673 -3.161 1.00 72.06 82 THR A N 1
ATOM 661 C CA . THR A 1 82 ? 9.675 1.824 -3.234 1.00 72.06 82 THR A CA 1
ATOM 662 C C . THR A 1 82 ? 10.125 3.020 -4.074 1.00 72.06 82 THR A C 1
ATOM 664 O O . THR A 1 82 ? 11.255 3.476 -3.923 1.00 72.06 82 THR A O 1
ATOM 667 N N . GLU A 1 83 ? 9.273 3.543 -4.963 1.00 65.75 83 GLU A N 1
ATOM 668 C CA . GLU A 1 83 ? 9.727 4.440 -6.036 1.00 65.75 83 GLU A CA 1
ATOM 669 C C . GLU A 1 83 ? 9.511 5.933 -5.768 1.00 65.75 83 GLU A C 1
ATOM 671 O O . GLU A 1 83 ? 10.304 6.753 -6.228 1.00 65.75 83 GLU A O 1
ATOM 676 N N . ARG A 1 84 ? 8.404 6.312 -5.115 1.00 68.06 84 ARG A N 1
ATOM 677 C CA . ARG A 1 84 ? 7.989 7.728 -5.030 1.00 68.06 84 ARG A CA 1
ATOM 678 C C . ARG A 1 84 ? 7.987 8.278 -3.622 1.00 68.06 84 ARG A C 1
ATOM 680 O O . ARG A 1 84 ? 8.627 9.288 -3.359 1.00 68.06 84 ARG A O 1
ATOM 687 N N . LYS A 1 85 ? 7.223 7.634 -2.751 1.00 79.12 85 LYS A N 1
ATOM 688 C CA . LYS A 1 85 ? 7.037 8.053 -1.372 1.00 79.12 85 LYS A CA 1
ATOM 689 C C . LYS A 1 85 ? 6.977 6.800 -0.517 1.00 79.12 85 LYS A C 1
ATOM 691 O O . LYS A 1 85 ? 6.119 5.953 -0.782 1.00 79.12 85 LYS A O 1
ATOM 696 N N . PRO A 1 86 ? 7.874 6.652 0.461 1.00 83.81 86 PRO A N 1
ATOM 697 C CA . PRO A 1 86 ? 7.785 5.514 1.341 1.00 83.81 86 PRO A CA 1
ATOM 698 C C . PRO A 1 86 ? 6.576 5.637 2.270 1.00 83.81 86 PRO A C 1
ATOM 700 O O . PRO A 1 86 ? 6.142 6.752 2.582 1.00 83.81 86 PRO A O 1
ATOM 703 N N . PRO A 1 87 ? 6.002 4.504 2.701 1.00 88.44 87 PRO A N 1
ATOM 704 C CA . PRO A 1 87 ? 4.964 4.536 3.709 1.00 88.44 87 PRO A CA 1
ATOM 705 C C . PRO A 1 87 ? 5.530 5.062 5.034 1.00 88.44 87 PRO A C 1
ATOM 707 O O . PRO A 1 87 ? 6.674 4.791 5.384 1.00 88.44 87 PRO A O 1
ATOM 710 N N . ILE A 1 88 ? 4.701 5.784 5.784 1.00 86.88 88 ILE A N 1
ATOM 711 C CA . ILE A 1 88 ? 5.000 6.276 7.140 1.00 86.88 88 ILE A CA 1
ATOM 712 C C . ILE A 1 88 ? 4.813 5.194 8.216 1.00 86.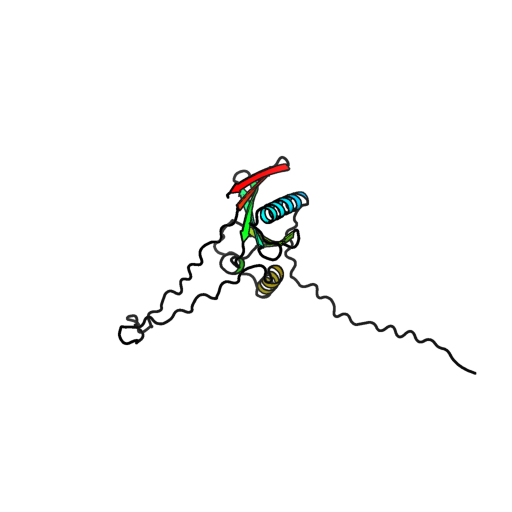88 88 ILE A C 1
ATOM 714 O O . ILE A 1 88 ? 5.026 5.444 9.399 1.00 86.88 88 ILE A O 1
ATOM 718 N N . GLY A 1 89 ? 4.330 4.020 7.814 1.00 87.69 89 GLY A N 1
ATOM 719 C CA . GLY A 1 89 ? 4.140 2.860 8.667 1.00 87.69 89 GLY A CA 1
ATOM 720 C C . GLY A 1 89 ? 3.406 1.745 7.936 1.00 87.69 89 GLY A C 1
ATOM 721 O O . GLY A 1 89 ? 2.884 1.924 6.829 1.00 87.69 89 GLY A O 1
ATOM 722 N N . TRP A 1 90 ? 3.347 0.574 8.556 1.00 89.56 90 TRP A N 1
ATOM 723 C CA . TRP A 1 90 ? 2.662 -0.579 7.988 1.00 89.56 90 TRP A CA 1
ATOM 724 C C . TRP A 1 90 ? 2.023 -1.442 9.067 1.00 89.56 90 TRP A C 1
ATOM 726 O O . TRP A 1 90 ? 2.429 -1.492 10.223 1.00 89.56 90 TRP A O 1
ATOM 736 N N . SER A 1 91 ? 0.977 -2.158 8.686 1.00 90.19 91 SER A N 1
ATOM 737 C CA . SER A 1 91 ? 0.319 -3.109 9.572 1.00 90.19 91 SER A CA 1
ATOM 738 C C . SER A 1 91 ? -0.186 -4.303 8.783 1.00 90.19 91 SER A C 1
ATOM 740 O O . SER A 1 91 ? -0.057 -4.371 7.563 1.00 90.19 91 SER A O 1
ATOM 742 N N . THR A 1 92 ? -0.786 -5.254 9.490 1.00 89.75 92 THR A N 1
ATOM 743 C CA . THR A 1 92 ? -1.462 -6.392 8.878 1.00 89.75 92 THR A CA 1
ATOM 744 C C . THR A 1 92 ? -2.894 -6.488 9.387 1.00 89.75 92 THR A C 1
ATOM 746 O O . THR A 1 92 ? -3.159 -6.495 10.594 1.00 89.75 92 THR A O 1
ATOM 749 N N . VAL A 1 93 ? -3.843 -6.602 8.458 1.00 91.38 93 VAL A N 1
ATOM 750 C CA . VAL A 1 93 ? -5.258 -6.856 8.757 1.00 91.38 93 VAL A CA 1
ATOM 751 C C . VAL A 1 93 ? -5.719 -8.025 7.896 1.00 91.38 93 VAL A C 1
ATOM 753 O O . VAL A 1 93 ? -5.584 -7.983 6.684 1.00 91.38 93 VAL A O 1
ATOM 756 N N . LEU A 1 94 ? -6.234 -9.091 8.522 1.00 91.94 94 LEU A N 1
ATOM 757 C CA . LEU A 1 94 ? -6.617 -10.338 7.829 1.00 91.94 94 LEU A CA 1
ATOM 758 C C . LEU A 1 94 ? -5.478 -10.942 6.982 1.00 91.94 94 LEU A C 1
ATOM 760 O O . LEU A 1 94 ? -5.707 -11.457 5.896 1.00 91.94 94 LEU A O 1
ATOM 764 N N . GLY A 1 95 ? -4.232 -10.839 7.452 1.00 89.38 95 GLY A N 1
ATOM 765 C CA . GLY A 1 95 ? -3.068 -11.314 6.697 1.00 89.38 95 GLY A CA 1
ATOM 766 C C . GLY A 1 95 ? -2.701 -10.451 5.482 1.00 89.38 95 GLY A C 1
ATOM 767 O O . GLY A 1 95 ? -1.751 -10.792 4.783 1.00 89.38 95 GLY A O 1
ATOM 768 N N . LYS A 1 96 ? -3.409 -9.340 5.228 1.00 90.94 96 LYS A N 1
ATOM 769 C CA . LYS A 1 96 ? -3.075 -8.370 4.180 1.00 90.94 96 LYS A CA 1
ATOM 770 C C . LYS A 1 96 ? -2.153 -7.280 4.715 1.00 90.94 96 LYS A C 1
ATOM 772 O O . LYS A 1 96 ? -2.513 -6.667 5.726 1.00 90.94 96 LYS A O 1
ATOM 777 N N . PRO A 1 97 ? -1.020 -7.000 4.047 1.00 92.69 97 PRO A N 1
ATOM 778 C CA . PRO A 1 97 ? -0.215 -5.835 4.368 1.00 92.69 97 PRO A CA 1
ATOM 779 C C . PRO A 1 97 ? -0.993 -4.560 4.056 1.00 92.69 97 PRO A C 1
ATOM 781 O O . PRO A 1 97 ? -1.576 -4.424 2.977 1.00 92.69 97 PRO A O 1
ATOM 784 N N . ILE A 1 98 ? -0.981 -3.635 5.008 1.00 92.44 98 ILE A N 1
ATOM 785 C CA . ILE A 1 98 ? -1.546 -2.296 4.890 1.00 92.44 98 ILE A CA 1
ATOM 786 C C . ILE A 1 98 ? -0.384 -1.317 4.974 1.00 92.44 98 ILE A C 1
ATOM 788 O O . ILE A 1 98 ? 0.290 -1.279 6.003 1.00 92.44 98 ILE A O 1
ATOM 792 N N . LEU A 1 99 ? -0.150 -0.543 3.921 1.00 92.44 99 LEU A N 1
ATOM 793 C CA . LEU A 1 99 ? 0.879 0.491 3.876 1.00 92.44 99 LEU A CA 1
ATOM 794 C C . LEU A 1 99 ? 0.226 1.855 4.086 1.00 92.44 99 LEU A C 1
ATOM 796 O O . LEU A 1 99 ? -0.731 2.189 3.390 1.00 92.44 99 LEU A O 1
ATOM 800 N N . TRP A 1 100 ? 0.723 2.619 5.054 1.00 91.31 100 TRP A N 1
ATOM 801 C CA . TRP A 1 100 ? 0.171 3.918 5.423 1.00 91.31 100 TRP A CA 1
ATOM 802 C C . TRP A 1 100 ? 0.983 5.036 4.795 1.00 91.31 100 TRP A C 1
ATOM 804 O O . TRP A 1 100 ? 2.206 5.035 4.875 1.00 91.31 100 TRP A O 1
ATOM 814 N N . TYR A 1 101 ? 0.309 6.026 4.234 1.00 89.50 101 TYR A N 1
ATOM 815 C CA . TYR A 1 101 ? 0.910 7.188 3.602 1.00 89.50 101 TYR A CA 1
ATOM 816 C C . TYR A 1 101 ? 0.332 8.458 4.203 1.00 89.50 101 TYR A C 1
ATOM 818 O O . TYR A 1 101 ? -0.831 8.504 4.596 1.00 89.50 101 TYR A O 1
ATOM 826 N N . ASN A 1 102 ? 1.147 9.504 4.240 1.00 86.31 102 ASN A N 1
ATOM 827 C CA . ASN A 1 102 ? 0.664 10.861 4.447 1.00 86.31 102 ASN A CA 1
ATOM 828 C C . ASN A 1 102 ? 0.479 11.524 3.075 1.00 86.31 102 ASN A C 1
ATOM 830 O O . ASN A 1 102 ? 1.438 11.583 2.301 1.00 86.31 102 ASN A O 1
ATOM 834 N N . ASP A 1 103 ? -0.716 12.032 2.778 1.00 80.25 103 ASP A N 1
ATOM 835 C CA . ASP A 1 103 ? -1.000 12.704 1.499 1.00 80.25 103 ASP A CA 1
ATOM 836 C C . ASP A 1 103 ? -0.381 14.095 1.374 1.00 80.25 103 ASP A C 1
ATOM 838 O O . ASP A 1 103 ? -0.336 14.667 0.283 1.00 80.25 103 ASP A O 1
ATOM 842 N N . LEU A 1 104 ? 0.158 14.639 2.464 1.00 73.94 104 LEU A N 1
ATOM 843 C CA . LEU A 1 104 ? 0.963 15.847 2.401 1.00 73.94 104 LEU A CA 1
ATOM 844 C C . LEU A 1 104 ? 2.269 15.519 1.666 1.00 73.94 104 LEU A C 1
ATOM 846 O O . LEU A 1 104 ? 3.188 14.937 2.239 1.00 73.94 104 LEU A O 1
ATOM 850 N N . PHE A 1 105 ? 2.332 15.841 0.373 1.00 59.62 105 PHE A N 1
ATOM 851 C CA . PHE A 1 105 ? 3.564 15.795 -0.411 1.00 59.62 105 PHE A CA 1
ATOM 852 C C . PHE A 1 105 ? 4.509 16.862 0.142 1.00 59.62 105 PHE A C 1
ATOM 854 O O . PHE A 1 105 ? 4.342 18.052 -0.128 1.00 59.62 105 PHE A O 1
ATOM 861 N N . LEU A 1 106 ? 5.477 16.446 0.956 1.00 65.31 106 LEU A N 1
ATOM 862 C CA . LEU A 1 106 ? 6.518 17.339 1.434 1.00 65.31 106 LEU A CA 1
ATOM 863 C C . LEU A 1 106 ? 7.724 17.191 0.497 1.00 65.31 106 LEU A C 1
ATOM 865 O O . LEU A 1 106 ? 8.121 16.066 0.195 1.00 65.31 106 LEU A O 1
ATOM 869 N N . PRO A 1 107 ? 8.338 18.295 0.030 1.00 56.00 107 PRO A N 1
ATOM 870 C CA . PRO A 1 107 ? 9.462 18.248 -0.912 1.00 56.00 107 PRO A CA 1
ATOM 871 C C . PRO A 1 107 ? 10.694 17.484 -0.389 1.00 56.00 107 PRO A C 1
ATOM 873 O O . PRO A 1 107 ? 11.586 17.175 -1.171 1.00 56.00 107 PRO A O 1
ATOM 876 N N . ASN A 1 108 ? 10.715 17.140 0.903 1.00 68.75 108 ASN A N 1
ATOM 877 C CA . ASN A 1 108 ? 11.783 16.416 1.587 1.00 68.75 108 ASN A CA 1
ATOM 878 C C . ASN A 1 108 ? 11.253 15.185 2.342 1.00 68.75 108 ASN A C 1
ATOM 880 O O . ASN A 1 108 ? 11.668 14.945 3.476 1.00 68.75 108 ASN A O 1
ATOM 884 N N . ASP A 1 109 ? 10.309 14.434 1.765 1.00 70.44 109 ASP A N 1
ATOM 885 C CA . ASP A 1 109 ? 9.894 13.166 2.373 1.00 70.44 109 ASP A CA 1
ATOM 886 C C . ASP A 1 109 ? 11.140 12.278 2.607 1.00 70.44 109 ASP A C 1
ATOM 888 O O . ASP A 1 109 ? 11.942 12.078 1.683 1.00 70.44 109 ASP A O 1
ATOM 892 N N . PRO A 1 110 ? 11.359 11.788 3.842 1.00 73.00 110 PRO A N 1
ATOM 893 C CA . PRO A 1 110 ? 12.545 11.014 4.169 1.00 73.00 110 PRO A CA 1
ATOM 894 C C . PRO A 1 110 ? 12.577 9.734 3.336 1.00 73.00 110 PRO A C 1
ATOM 896 O O . PRO A 1 110 ? 11.550 9.099 3.102 1.00 73.00 110 PRO A O 1
ATOM 899 N N . LYS A 1 111 ? 13.770 9.345 2.882 1.00 79.44 111 LYS A N 1
ATOM 900 C CA . LYS A 1 111 ? 13.980 8.029 2.271 1.00 79.44 111 LYS A CA 1
ATOM 901 C C . LYS A 1 111 ? 14.043 6.979 3.375 1.00 79.44 111 LYS A C 1
ATOM 903 O O . LYS A 1 111 ? 14.616 7.249 4.426 1.00 79.44 111 LYS A O 1
ATOM 908 N N . LEU A 1 112 ? 13.520 5.786 3.099 1.00 79.75 112 LEU A N 1
ATOM 909 C CA . LEU A 1 112 ? 13.694 4.642 3.994 1.00 79.75 112 LEU A CA 1
ATOM 910 C C . LEU A 1 112 ? 15.176 4.301 4.125 1.00 79.75 112 LEU A C 1
ATOM 912 O O . LEU A 1 112 ? 15.895 4.272 3.116 1.00 79.75 112 LEU A O 1
ATOM 916 N N . THR A 1 113 ? 15.602 3.974 5.338 1.00 83.88 113 THR A N 1
ATOM 917 C CA . THR A 1 113 ? 16.902 3.344 5.584 1.00 83.88 113 THR A CA 1
ATOM 918 C C . THR A 1 113 ? 16.959 1.960 4.927 1.00 83.88 113 THR A C 1
ATOM 920 O O . THR A 1 113 ? 15.938 1.393 4.530 1.00 83.88 113 THR A O 1
ATOM 923 N N . ASN A 1 114 ? 18.153 1.380 4.794 1.00 82.94 114 ASN A N 1
ATOM 924 C CA . ASN A 1 114 ? 18.294 0.038 4.216 1.00 82.94 114 ASN A CA 1
ATOM 925 C C . ASN A 1 114 ? 17.576 -1.023 5.068 1.00 82.94 114 ASN A C 1
ATOM 927 O O . ASN A 1 114 ? 16.998 -1.975 4.535 1.00 82.94 114 ASN A O 1
ATOM 931 N N . GLU A 1 115 ? 17.587 -0.845 6.387 1.00 84.44 115 GLU A N 1
ATOM 932 C CA . GLU A 1 115 ? 16.919 -1.706 7.358 1.00 84.44 115 GLU A CA 1
ATOM 933 C C . GLU A 1 115 ? 15.397 -1.642 7.185 1.00 84.44 115 GLU A C 1
ATOM 935 O O . GLU A 1 115 ? 14.740 -2.680 7.084 1.00 84.44 115 GLU A O 1
ATOM 940 N N . GLU A 1 116 ? 14.837 -0.435 7.066 1.00 82.94 116 GLU A N 1
ATOM 941 C CA . GLU A 1 116 ? 13.406 -0.227 6.833 1.00 82.94 116 GLU A CA 1
ATOM 942 C C . GLU A 1 116 ? 12.968 -0.759 5.465 1.00 82.94 116 GLU A C 1
ATOM 944 O O . GLU A 1 116 ? 11.930 -1.410 5.362 1.00 82.94 116 GLU A O 1
ATOM 949 N N . GLN A 1 117 ? 13.769 -0.552 4.413 1.00 83.31 117 GLN A N 1
ATOM 950 C CA . GLN A 1 117 ? 13.496 -1.121 3.088 1.00 83.31 117 GLN A CA 1
ATOM 951 C C . GLN A 1 117 ? 13.465 -2.649 3.130 1.00 83.31 117 GLN A C 1
ATOM 953 O O . GLN A 1 117 ? 12.572 -3.269 2.551 1.00 83.31 117 GLN A O 1
ATOM 958 N N . THR A 1 118 ? 14.422 -3.258 3.832 1.00 85.00 118 THR A N 1
ATOM 959 C CA . THR A 1 118 ? 14.498 -4.715 3.990 1.00 85.00 118 THR A CA 1
ATOM 960 C C . THR A 1 118 ? 13.285 -5.239 4.751 1.00 85.00 118 THR A C 1
ATOM 962 O O . THR A 1 1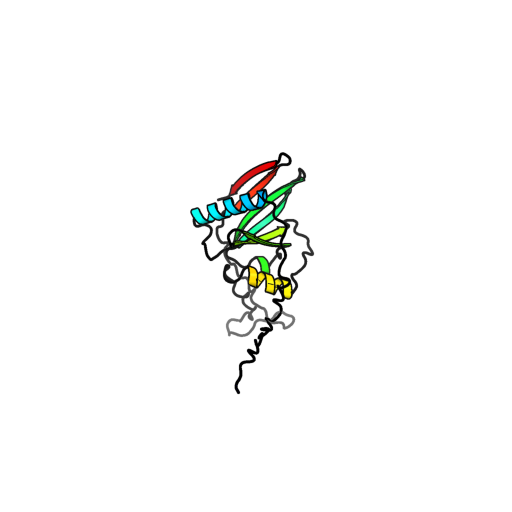18 ? 12.649 -6.200 4.317 1.00 85.00 118 THR A O 1
ATOM 965 N N . CYS A 1 119 ? 12.919 -4.577 5.845 1.00 85.25 119 CYS A N 1
ATOM 966 C CA . CYS A 1 119 ? 11.732 -4.905 6.623 1.00 85.25 119 CYS A CA 1
ATOM 967 C C . CYS A 1 119 ? 10.445 -4.779 5.790 1.00 85.25 119 CYS A C 1
ATOM 969 O O . CYS A 1 119 ? 9.650 -5.717 5.715 1.00 85.25 119 CYS A O 1
ATOM 971 N N . LEU A 1 120 ? 10.253 -3.660 5.093 1.00 85.81 120 LEU A N 1
ATOM 972 C CA . LEU A 1 120 ? 9.088 -3.448 4.241 1.00 85.81 120 LEU A CA 1
ATOM 973 C C . LEU A 1 120 ? 9.009 -4.500 3.126 1.00 85.81 120 LEU A C 1
ATOM 975 O O . LEU A 1 120 ? 7.931 -5.019 2.830 1.00 85.81 120 LEU A O 1
ATOM 979 N N . ALA A 1 121 ? 10.150 -4.875 2.543 1.00 85.44 121 ALA A N 1
ATOM 980 C CA . ALA A 1 121 ? 10.221 -5.956 1.569 1.00 85.44 121 ALA A CA 1
ATOM 981 C C . ALA A 1 121 ? 9.818 -7.317 2.165 1.00 85.44 121 ALA A C 1
ATOM 983 O O . ALA A 1 121 ? 9.214 -8.116 1.453 1.00 85.44 121 ALA A O 1
ATOM 984 N N . GLN A 1 122 ? 10.093 -7.583 3.446 1.00 86.75 122 GLN A N 1
ATOM 985 C CA . GLN A 1 122 ? 9.627 -8.792 4.138 1.00 86.75 122 GLN A CA 1
ATOM 986 C C . GLN A 1 122 ? 8.119 -8.751 4.417 1.00 86.75 122 GLN A C 1
ATOM 988 O O . GLN A 1 122 ? 7.429 -9.740 4.173 1.00 86.75 122 GLN A O 1
ATOM 993 N N . VAL A 1 123 ? 7.593 -7.607 4.868 1.00 87.00 123 VAL A N 1
ATOM 994 C CA . VAL A 1 123 ? 6.157 -7.402 5.139 1.00 87.00 123 VAL A CA 1
ATOM 995 C C . VAL A 1 123 ? 5.323 -7.571 3.871 1.00 87.00 123 VAL A C 1
ATOM 997 O O . VAL A 1 123 ? 4.285 -8.237 3.881 1.00 87.00 123 VAL A O 1
ATOM 1000 N N . VAL A 1 124 ? 5.777 -6.984 2.763 1.00 89.25 124 VAL A N 1
ATOM 1001 C CA . VAL A 1 124 ? 5.101 -7.108 1.467 1.00 89.25 124 VAL A CA 1
ATOM 1002 C C . VAL A 1 124 ? 5.383 -8.468 0.823 1.00 89.25 124 VAL A C 1
ATOM 1004 O O . VAL A 1 124 ? 4.497 -9.053 0.196 1.00 89.25 124 VAL A O 1
ATOM 1007 N N . GLY A 1 125 ? 6.593 -8.999 0.988 1.00 86.81 125 GLY A N 1
ATOM 1008 C CA . GLY A 1 125 ? 7.007 -10.294 0.463 1.00 86.81 125 GLY A CA 1
ATOM 1009 C C . GLY A 1 125 ? 6.824 -10.397 -1.053 1.00 86.81 125 GLY A C 1
ATOM 1010 O O . GLY A 1 125 ? 7.253 -9.538 -1.823 1.00 86.81 125 GLY A O 1
ATOM 1011 N N . THR A 1 126 ? 6.165 -11.470 -1.487 1.00 85.44 126 THR A N 1
ATOM 1012 C CA . THR A 1 126 ? 5.850 -11.761 -2.896 1.00 85.44 126 THR A CA 1
ATOM 1013 C C . THR A 1 126 ? 4.460 -11.280 -3.315 1.00 85.44 126 THR A C 1
ATOM 1015 O O . THR A 1 126 ? 3.976 -11.634 -4.387 1.00 85.44 126 THR A O 1
ATOM 1018 N N . ARG A 1 127 ? 3.784 -10.482 -2.479 1.00 85.94 127 ARG A N 1
ATOM 1019 C CA . ARG A 1 127 ? 2.377 -10.111 -2.698 1.00 85.94 127 ARG A CA 1
ATOM 1020 C C . ARG A 1 127 ? 2.184 -9.090 -3.815 1.00 85.94 127 ARG A C 1
ATOM 1022 O O . ARG A 1 127 ? 1.068 -8.943 -4.309 1.00 85.94 127 ARG A O 1
ATOM 1029 N N . VAL A 1 128 ? 3.238 -8.387 -4.218 1.00 86.56 128 VAL A N 1
ATOM 1030 C CA . VAL A 1 128 ? 3.212 -7.430 -5.329 1.00 86.56 128 VAL A CA 1
ATOM 1031 C C . VAL A 1 128 ? 4.110 -7.898 -6.464 1.00 86.56 128 VAL A C 1
ATOM 1033 O O . VAL A 1 128 ? 5.139 -8.538 -6.251 1.00 86.56 128 VAL A O 1
ATOM 1036 N N . ASN A 1 129 ? 3.744 -7.510 -7.679 1.00 81.88 129 ASN A N 1
ATOM 1037 C CA . ASN A 1 129 ? 4.622 -7.611 -8.828 1.00 81.88 129 ASN A CA 1
ATOM 1038 C C . ASN A 1 129 ? 5.713 -6.554 -8.685 1.00 81.88 129 ASN A C 1
ATOM 1040 O O . ASN A 1 129 ? 5.421 -5.354 -8.706 1.00 81.88 129 ASN A O 1
ATOM 1044 N N . LYS A 1 130 ? 6.957 -7.013 -8.549 1.00 77.19 130 LYS A N 1
ATOM 1045 C CA . LYS A 1 130 ? 8.119 -6.132 -8.612 1.00 77.19 130 LYS A CA 1
ATOM 1046 C C . LYS A 1 130 ? 8.257 -5.606 -10.026 1.00 77.19 130 LYS A C 1
ATOM 1048 O O . LYS A 1 130 ? 8.221 -6.388 -10.983 1.00 77.19 130 LYS A O 1
ATOM 1053 N N . ARG A 1 131 ? 8.413 -4.298 -10.172 1.00 70.00 131 ARG A N 1
ATOM 1054 C CA . ARG A 1 131 ? 8.714 -3.740 -11.485 1.00 70.00 131 ARG A CA 1
ATOM 1055 C C . ARG A 1 131 ? 10.122 -4.152 -11.902 1.00 70.00 131 ARG A C 1
ATOM 1057 O O . ARG A 1 131 ? 11.040 -4.122 -11.081 1.00 70.00 131 ARG A O 1
ATOM 1064 N N . PRO A 1 132 ? 10.321 -4.527 -13.177 1.00 67.56 132 PRO A N 1
ATOM 1065 C CA . PRO A 1 132 ? 11.661 -4.614 -13.726 1.00 67.56 132 PRO A CA 1
ATOM 1066 C C . PRO A 1 132 ? 12.384 -3.283 -13.494 1.00 67.56 132 PRO A C 1
ATOM 1068 O O . PRO A 1 132 ? 11.747 -2.229 -13.632 1.00 67.56 132 PRO A O 1
ATOM 1071 N N . PRO A 1 133 ? 13.691 -3.307 -13.182 1.00 67.31 133 PRO A N 1
ATOM 1072 C CA . PRO A 1 133 ? 14.466 -2.081 -13.097 1.00 67.31 133 PRO A CA 1
ATOM 1073 C C . PRO A 1 133 ? 14.304 -1.289 -14.402 1.00 67.31 133 PRO A C 1
ATOM 1075 O O . PRO A 1 133 ? 14.173 -1.900 -15.472 1.00 67.31 133 PRO A O 1
ATOM 1078 N N . PRO A 1 134 ? 14.289 0.055 -14.340 1.00 66.62 134 PRO A N 1
ATOM 1079 C CA . PRO A 1 134 ? 14.186 0.861 -15.544 1.00 66.62 134 PRO A CA 1
ATOM 1080 C C . PRO A 1 134 ? 15.294 0.448 -16.522 1.00 66.62 134 PRO A C 1
ATOM 1082 O O . PRO A 1 134 ? 16.425 0.192 -16.091 1.00 66.62 134 PRO A O 1
ATOM 1085 N N . PRO A 1 135 ? 14.994 0.346 -17.829 1.00 67.00 135 PRO A N 1
ATOM 1086 C CA . PRO A 1 135 ? 15.997 -0.009 -18.810 1.00 67.00 135 PRO A CA 1
ATOM 1087 C C . PRO A 1 135 ? 17.131 1.004 -18.720 1.00 67.00 135 PRO A C 1
ATOM 1089 O O . PRO A 1 135 ? 16.903 2.217 -18.737 1.00 67.00 135 PRO A O 1
ATOM 1092 N N . GLN A 1 136 ? 18.356 0.493 -18.594 1.00 77.56 136 GLN A N 1
ATOM 1093 C CA . GLN A 1 136 ? 19.523 1.358 -18.565 1.00 77.56 136 GLN A CA 1
ATOM 1094 C C . GLN A 1 136 ? 19.576 2.168 -19.868 1.00 77.56 136 GLN A C 1
ATOM 1096 O O . GLN A 1 136 ? 19.323 1.596 -20.938 1.00 77.56 136 GLN A O 1
ATOM 1101 N N . PRO A 1 137 ? 19.877 3.478 -19.802 1.00 79.75 137 PRO A N 1
ATOM 1102 C CA . PRO A 1 137 ? 20.039 4.294 -20.994 1.00 79.75 137 PRO A CA 1
ATOM 1103 C C . PRO A 1 137 ? 21.076 3.651 -21.918 1.00 79.75 137 PRO A C 1
ATOM 1105 O O . PRO A 1 137 ? 22.148 3.253 -21.465 1.00 79.75 137 PRO A O 1
ATOM 1108 N N . ARG A 1 138 ? 20.760 3.535 -23.207 1.00 84.88 138 ARG A N 1
ATOM 1109 C CA . ARG A 1 138 ? 21.689 3.035 -24.227 1.00 84.88 138 ARG A CA 1
ATOM 1110 C C . ARG A 1 138 ? 22.078 4.179 -25.157 1.00 84.88 138 ARG A C 1
ATOM 1112 O O . ARG A 1 138 ? 21.257 5.081 -25.338 1.00 84.88 138 ARG A O 1
ATOM 1119 N N . PRO A 1 139 ? 23.279 4.163 -25.755 1.00 90.81 139 PRO A N 1
ATOM 1120 C CA . PRO A 1 139 ? 23.629 5.138 -26.775 1.00 90.81 139 PRO A CA 1
ATOM 1121 C C . PRO A 1 139 ? 22.628 5.097 -27.933 1.00 90.81 139 PRO A C 1
ATOM 1123 O O . PRO A 1 139 ? 22.240 4.022 -28.391 1.00 90.81 139 PRO A O 1
ATOM 1126 N N . ILE A 1 140 ? 22.205 6.270 -28.393 1.00 88.19 140 ILE A N 1
ATOM 1127 C CA . ILE A 1 140 ? 21.470 6.426 -29.646 1.00 88.19 140 ILE A CA 1
ATOM 1128 C C . ILE A 1 140 ? 22.475 6.187 -30.766 1.00 88.19 140 ILE A C 1
ATOM 1130 O O . ILE A 1 140 ? 23.544 6.793 -30.764 1.00 88.19 140 ILE A O 1
ATOM 1134 N N . LEU A 1 141 ? 22.147 5.283 -31.685 1.00 91.56 141 LEU A N 1
ATOM 1135 C CA . LEU A 1 141 ? 23.021 4.918 -32.794 1.00 91.56 141 LEU A CA 1
ATOM 1136 C C . LEU A 1 141 ? 22.611 5.667 -34.068 1.00 91.56 141 LEU A C 1
ATOM 1138 O O . LEU A 1 141 ? 21.423 5.910 -34.285 1.00 91.56 141 LEU A O 1
ATOM 1142 N N . ASP A 1 142 ? 23.585 6.020 -34.901 1.00 89.38 142 ASP A N 1
ATOM 1143 C CA . ASP A 1 142 ? 23.362 6.531 -36.250 1.00 89.38 142 ASP A CA 1
ATOM 1144 C C . ASP A 1 142 ? 22.978 5.405 -37.234 1.00 89.38 142 ASP A C 1
ATOM 1146 O O . ASP A 1 142 ? 22.845 4.234 -36.867 1.00 89.38 142 ASP A O 1
ATOM 1150 N N . ILE A 1 143 ? 22.811 5.750 -38.515 1.00 89.06 143 ILE A N 1
ATOM 1151 C CA . ILE A 1 143 ? 22.441 4.796 -39.575 1.00 89.06 143 ILE A CA 1
ATOM 1152 C C . ILE A 1 143 ? 23.490 3.696 -39.822 1.00 89.06 143 ILE A C 1
ATOM 1154 O O . ILE A 1 143 ? 23.187 2.701 -40.478 1.00 89.06 143 ILE A O 1
ATOM 1158 N N . HIS A 1 144 ? 24.711 3.862 -39.312 1.00 93.25 144 HIS A N 1
ATOM 1159 C CA . HIS A 1 144 ? 25.814 2.908 -39.417 1.00 93.25 144 HIS A CA 1
ATOM 1160 C C . HIS A 1 144 ? 26.032 2.123 -38.116 1.00 93.25 144 HIS A C 1
ATOM 1162 O O . HIS A 1 144 ? 26.962 1.320 -38.031 1.00 93.25 144 HIS A O 1
ATOM 1168 N N . GLY A 1 145 ? 25.180 2.326 -37.106 1.00 87.94 145 GLY A N 1
ATOM 1169 C CA . GLY A 1 145 ? 25.277 1.653 -35.816 1.00 87.94 145 GLY A CA 1
ATOM 1170 C C . GLY A 1 145 ? 26.309 2.266 -34.865 1.00 87.94 145 GLY A C 1
ATOM 1171 O O . GLY A 1 145 ? 26.657 1.623 -33.875 1.00 87.94 145 GLY A O 1
ATOM 1172 N N . GLN A 1 146 ? 26.807 3.479 -35.129 1.00 92.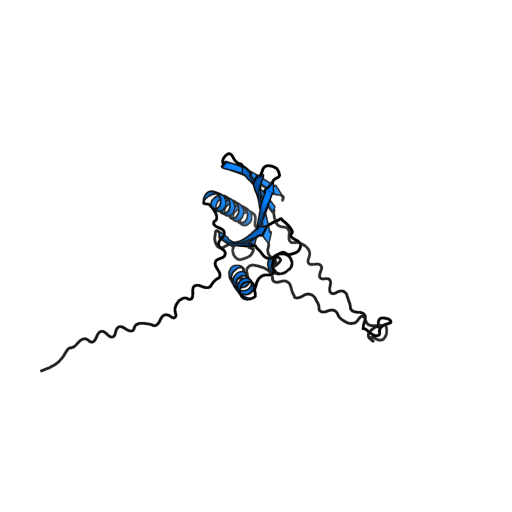44 146 GLN A N 1
ATOM 1173 C CA . GLN A 1 146 ? 27.769 4.164 -34.260 1.00 92.44 146 GLN A CA 1
ATOM 1174 C C . GLN A 1 146 ? 27.060 5.094 -33.263 1.00 92.44 146 GLN A C 1
ATOM 1176 O O . GLN A 1 146 ? 26.053 5.703 -33.618 1.00 92.44 146 GLN A O 1
ATOM 1181 N N . PRO A 1 147 ? 27.553 5.246 -32.019 1.00 93.38 147 PRO A N 1
ATOM 1182 C CA . PRO A 1 147 ? 26.978 6.184 -31.059 1.00 93.38 147 PRO A CA 1
ATOM 1183 C C . PRO A 1 147 ? 26.960 7.622 -31.584 1.00 93.38 147 PRO A C 1
ATOM 1185 O O . PRO A 1 147 ? 27.980 8.155 -32.011 1.00 93.38 147 PRO A O 1
ATOM 1188 N N . MET A 1 148 ? 25.808 8.275 -31.489 1.00 92.06 148 MET A N 1
ATOM 1189 C CA . MET A 1 148 ? 25.679 9.708 -31.723 1.00 92.06 148 MET A CA 1
ATOM 1190 C C . MET A 1 148 ? 26.168 10.478 -30.496 1.00 92.06 148 MET A C 1
ATOM 1192 O O . MET A 1 148 ? 25.902 10.073 -29.365 1.00 92.06 148 MET A O 1
ATOM 1196 N N . PHE A 1 149 ? 26.835 11.614 -30.702 1.00 93.94 149 PHE A N 1
ATOM 1197 C CA . PHE A 1 149 ? 27.398 12.436 -29.628 1.00 93.94 149 PHE A CA 1
ATOM 1198 C C . PHE A 1 149 ? 26.808 13.850 -29.624 1.00 93.94 149 PHE A C 1
ATOM 1200 O O . PHE A 1 149 ? 26.538 14.441 -30.669 1.00 93.94 149 PHE A O 1
ATOM 1207 N N . TYR A 1 150 ? 26.643 14.419 -28.432 1.00 91.69 150 TYR A N 1
ATOM 1208 C CA . TYR A 1 150 ? 26.429 15.851 -28.251 1.00 91.69 150 TYR A CA 1
ATOM 1209 C C . TYR A 1 150 ? 27.686 16.640 -28.653 1.00 91.69 150 TYR A C 1
ATOM 1211 O O . TYR A 1 150 ? 28.792 16.103 -28.710 1.00 91.69 150 TYR A O 1
ATOM 1219 N N . LYS A 1 151 ? 27.549 17.960 -28.838 1.00 91.00 151 LYS A N 1
ATOM 1220 C CA . LYS A 1 151 ? 28.681 18.854 -29.164 1.00 91.00 151 LYS A CA 1
ATOM 1221 C C . LYS A 1 151 ? 29.820 18.832 -28.132 1.00 91.00 151 LYS A C 1
ATOM 1223 O O . LYS A 1 151 ? 30.935 19.207 -28.462 1.00 91.00 151 LYS A O 1
ATOM 1228 N N . ASN A 1 152 ? 29.547 18.411 -26.897 1.00 92.88 152 ASN A N 1
ATOM 1229 C CA . ASN A 1 152 ? 30.539 18.270 -25.828 1.00 92.88 152 ASN A CA 1
ATOM 1230 C C . ASN A 1 152 ? 31.246 16.895 -25.820 1.00 92.88 152 ASN A C 1
ATOM 1232 O O . ASN A 1 152 ? 31.979 16.606 -24.879 1.00 92.88 152 ASN A O 1
ATOM 1236 N N . GLY A 1 153 ? 31.000 16.034 -26.815 1.00 90.06 153 GLY A N 1
ATOM 1237 C CA . GLY A 1 153 ? 31.618 14.711 -26.927 1.00 90.06 153 GLY A CA 1
ATOM 1238 C C . GLY A 1 153 ? 30.997 13.621 -26.047 1.00 90.06 153 GLY A C 1
ATOM 1239 O O . GLY A 1 153 ? 31.520 12.512 -26.015 1.00 90.06 153 GLY A O 1
ATOM 1240 N N . GLN A 1 154 ? 29.890 13.886 -25.340 1.00 89.44 154 GLN A N 1
ATOM 1241 C CA . GLN A 1 154 ? 29.159 12.847 -24.601 1.00 89.44 154 GLN A CA 1
ATOM 1242 C C . GLN A 1 154 ? 28.164 12.113 -25.510 1.00 89.44 154 GLN A C 1
ATOM 1244 O O . GLN A 1 154 ? 27.507 12.767 -26.323 1.00 89.44 154 GLN A O 1
ATOM 1249 N N . PRO A 1 155 ? 28.007 10.782 -25.386 1.00 88.69 155 PRO A N 1
ATOM 1250 C CA . PRO A 1 155 ? 27.044 10.042 -26.190 1.00 88.69 155 PRO A CA 1
ATOM 1251 C C . PRO A 1 155 ? 25.614 10.475 -25.855 1.00 88.69 155 PRO A C 1
ATOM 1253 O O . PRO A 1 155 ? 25.244 10.660 -24.692 1.00 88.69 155 PRO A O 1
ATOM 1256 N N . MET A 1 156 ? 24.792 10.624 -26.887 1.00 89.12 156 MET A N 1
ATOM 1257 C CA . MET A 1 156 ? 23.358 10.816 -26.741 1.00 89.12 156 MET A CA 1
ATOM 1258 C C . MET A 1 156 ? 22.749 9.500 -26.266 1.00 89.12 156 MET A C 1
ATOM 1260 O O . MET A 1 156 ? 22.974 8.461 -26.878 1.00 89.12 156 MET A O 1
ATOM 1264 N N . MET A 1 157 ? 21.982 9.531 -25.179 1.00 88.88 157 MET A N 1
ATOM 1265 C CA . MET A 1 157 ? 21.405 8.329 -24.573 1.00 88.88 157 MET A CA 1
ATOM 1266 C C . MET A 1 157 ? 19.889 8.295 -24.779 1.00 88.88 157 MET A C 1
ATOM 1268 O O . MET A 1 157 ? 19.220 9.325 -24.709 1.00 88.88 157 MET A O 1
ATOM 1272 N N . THR A 1 158 ? 19.323 7.108 -24.989 1.00 80.69 158 THR A N 1
ATOM 1273 C CA . THR A 1 158 ? 17.870 6.899 -25.018 1.00 80.69 158 THR A CA 1
ATOM 1274 C C . THR A 1 158 ? 17.252 7.282 -23.672 1.00 80.69 158 THR A C 1
ATOM 1276 O O . THR A 1 158 ? 17.773 6.883 -22.626 1.00 80.69 158 THR A O 1
ATOM 1279 N N . SER A 1 159 ? 16.093 7.951 -23.657 1.00 65.81 159 SER A N 1
ATOM 1280 C CA . SER A 1 159 ? 15.335 8.099 -22.410 1.00 65.81 159 SER A CA 1
ATOM 1281 C C . SER A 1 159 ? 14.752 6.738 -22.015 1.00 65.81 159 SER A C 1
ATOM 1283 O O . SER A 1 159 ? 13.860 6.237 -22.698 1.00 65.81 159 SER A O 1
ATOM 1285 N N . GLY A 1 160 ? 15.230 6.138 -20.922 1.00 54.94 160 GLY A N 1
ATOM 1286 C CA . GLY A 1 160 ? 14.747 4.857 -20.380 1.00 54.94 160 GLY A CA 1
ATOM 1287 C C . GLY A 1 160 ? 13.341 4.927 -19.765 1.00 54.94 160 GLY A C 1
ATOM 1288 O O . GLY A 1 160 ? 13.104 4.394 -18.682 1.00 54.94 160 GLY A O 1
ATOM 1289 N N . ARG A 1 161 ? 12.399 5.640 -20.398 1.00 43.12 161 ARG A N 1
ATOM 1290 C CA . ARG A 1 161 ? 11.035 5.783 -19.884 1.00 43.12 161 ARG A CA 1
ATOM 1291 C C . ARG A 1 161 ? 10.313 4.454 -20.006 1.00 43.12 161 ARG A C 1
ATOM 1293 O O . ARG A 1 161 ? 10.031 3.987 -21.104 1.00 43.12 161 ARG A O 1
ATOM 1300 N N . THR A 1 162 ? 9.953 3.894 -18.860 1.00 44.78 162 THR A N 1
ATOM 1301 C CA . THR A 1 162 ? 9.048 2.751 -18.811 1.00 44.78 162 THR A CA 1
ATOM 1302 C C . THR A 1 162 ? 7.657 3.252 -18.455 1.00 44.78 162 THR A C 1
ATOM 1304 O O . THR A 1 162 ? 7.447 3.785 -17.367 1.00 44.78 162 THR A O 1
ATOM 1307 N N . ILE A 1 163 ? 6.706 3.131 -19.384 1.00 37.97 163 ILE A N 1
ATOM 1308 C CA . ILE A 1 163 ? 5.299 3.465 -19.140 1.00 37.97 163 ILE A CA 1
ATOM 1309 C C . ILE A 1 163 ? 4.605 2.179 -18.689 1.00 37.97 163 ILE A C 1
ATOM 1311 O O . ILE A 1 163 ? 4.130 1.393 -19.501 1.00 37.97 163 ILE A O 1
ATOM 1315 N N . TYR A 1 164 ? 4.570 1.938 -17.380 1.00 43.22 164 TYR A N 1
ATOM 1316 C CA . TYR A 1 164 ? 3.793 0.835 -16.817 1.00 43.22 164 TYR A CA 1
ATOM 1317 C C . TYR A 1 164 ? 2.346 1.289 -16.579 1.00 43.22 164 TYR A C 1
ATOM 1319 O O . TYR A 1 164 ? 2.061 1.936 -15.568 1.00 43.22 164 TYR A O 1
ATOM 1327 N N . GLY A 1 165 ? 1.440 0.923 -17.494 1.00 34.03 165 GLY A N 1
ATOM 1328 C CA . GLY A 1 165 ? -0.005 1.189 -17.421 1.00 34.03 165 GLY A CA 1
ATOM 1329 C C . GLY A 1 165 ? -0.621 0.783 -16.078 1.00 34.03 165 GLY A C 1
ATOM 1330 O O . GLY A 1 165 ? -0.341 -0.303 -15.563 1.00 34.03 165 GLY A O 1
ATOM 1331 N N . GLY A 1 166 ? -1.381 1.701 -15.472 1.00 35.34 166 GLY A N 1
ATOM 1332 C CA . GLY A 1 166 ? -2.006 1.589 -14.150 1.00 35.34 166 GLY A CA 1
ATOM 1333 C C . GLY A 1 166 ? -2.973 0.411 -14.061 1.00 35.34 166 GLY A C 1
ATOM 1334 O O . GLY A 1 166 ? -3.732 0.156 -14.987 1.00 35.34 166 GLY A O 1
ATOM 1335 N N . GLY A 1 167 ? -2.892 -0.341 -12.963 1.00 43.16 167 GLY A N 1
ATOM 1336 C CA . GLY A 1 167 ? -3.860 -1.395 -12.677 1.00 43.16 167 GLY A CA 1
ATOM 1337 C C . GLY A 1 167 ? -5.111 -0.775 -12.066 1.00 43.16 167 GLY A C 1
ATOM 1338 O O . GLY A 1 167 ? -4.996 0.027 -11.145 1.00 43.16 167 GLY A O 1
ATOM 1339 N N . SER A 1 168 ? -6.264 -1.158 -12.604 1.00 50.53 168 SER A N 1
ATOM 1340 C CA . SER A 1 168 ? -7.621 -0.857 -12.153 1.00 50.53 168 SER A CA 1
ATOM 1341 C C . SER A 1 168 ? -7.865 -1.393 -10.736 1.00 50.53 168 SER A C 1
ATOM 1343 O O . SER A 1 168 ? -8.096 -2.591 -10.554 1.00 50.53 168 SER A O 1
ATOM 1345 N N . GLY A 1 169 ? -7.767 -0.525 -9.733 1.00 54.34 169 GLY A N 1
ATOM 1346 C CA . GLY A 1 169 ? -8.222 -0.790 -8.370 1.00 54.34 169 GLY A CA 1
ATOM 1347 C C . GLY A 1 169 ? -9.502 -0.008 -8.087 1.00 54.34 169 GLY A C 1
ATOM 1348 O O . GLY A 1 169 ? -9.702 1.057 -8.659 1.00 54.34 169 GLY A O 1
ATOM 1349 N N . VAL A 1 170 ? -10.364 -0.550 -7.225 1.00 70.00 170 VAL A N 1
ATOM 1350 C CA . VAL A 1 170 ? -11.478 0.210 -6.644 1.00 70.00 170 VAL A CA 1
ATOM 1351 C C . VAL A 1 170 ? -10.948 0.982 -5.451 1.00 70.00 170 VAL A C 1
ATOM 1353 O O . VAL A 1 170 ? -10.457 0.382 -4.486 1.00 70.00 170 VAL A O 1
ATOM 1356 N N . ASP A 1 171 ? -11.097 2.296 -5.507 1.00 79.06 171 ASP A N 1
ATOM 1357 C CA . ASP A 1 171 ? -10.685 3.187 -4.436 1.00 79.06 171 ASP A CA 1
ATOM 1358 C C . ASP A 1 171 ? -11.877 3.513 -3.535 1.00 79.06 171 ASP A C 1
ATOM 1360 O O . ASP A 1 171 ? -13.023 3.616 -3.977 1.00 79.06 171 ASP A O 1
ATOM 1364 N N . MET A 1 172 ? -11.628 3.662 -2.238 1.00 83.25 172 MET A N 1
ATOM 1365 C CA . MET A 1 172 ? -12.644 4.034 -1.261 1.00 83.25 172 MET A CA 1
ATOM 1366 C C . MET A 1 172 ? -12.167 5.216 -0.426 1.00 83.25 172 MET A C 1
ATOM 1368 O O . MET A 1 172 ? -11.136 5.144 0.237 1.00 83.25 172 MET A O 1
ATOM 1372 N N . HIS A 1 173 ? -12.973 6.272 -0.399 1.00 81.81 173 HIS A N 1
ATOM 1373 C CA . HIS A 1 173 ? -12.830 7.370 0.548 1.00 81.81 173 HIS A CA 1
ATOM 1374 C C . HIS A 1 173 ? -13.640 7.065 1.802 1.00 81.81 173 HIS A C 1
ATOM 1376 O O . HIS A 1 173 ? -14.819 6.705 1.728 1.00 81.81 173 HIS A O 1
ATOM 1382 N N . ILE A 1 174 ? -13.019 7.220 2.963 1.00 80.62 174 ILE A N 1
ATOM 1383 C CA . ILE A 1 174 ? -13.636 6.992 4.263 1.00 80.62 174 ILE A CA 1
ATOM 1384 C C . ILE A 1 174 ? -13.414 8.220 5.133 1.00 80.62 174 ILE A C 1
ATOM 1386 O O . ILE A 1 174 ? -12.282 8.570 5.438 1.00 80.62 174 ILE A O 1
ATOM 1390 N N . ILE A 1 175 ? -14.500 8.842 5.583 1.00 82.38 175 ILE A N 1
ATOM 1391 C CA . ILE A 1 175 ? -14.453 10.039 6.428 1.00 82.38 175 ILE A CA 1
ATOM 1392 C C . ILE A 1 175 ? -14.896 9.662 7.841 1.00 82.38 175 ILE A C 1
ATOM 1394 O O . ILE A 1 175 ? -16.004 9.145 8.038 1.00 82.38 175 ILE A O 1
ATOM 1398 N N . PHE A 1 176 ? -14.041 9.936 8.826 1.00 84.38 176 PHE A N 1
ATOM 1399 C CA . PHE A 1 176 ? -14.337 9.754 10.245 1.00 84.38 176 PHE A CA 1
ATOM 1400 C C . PHE A 1 176 ? -14.841 11.069 10.828 1.00 84.38 176 PHE A C 1
ATOM 1402 O O . PHE A 1 176 ? -14.075 12.008 11.039 1.00 84.38 176 PHE A O 1
ATOM 1409 N N . LYS A 1 177 ? -16.147 11.134 11.098 1.00 80.62 177 LYS A N 1
ATOM 1410 C CA . LYS A 1 177 ? -16.769 12.353 11.612 1.00 80.62 177 LYS A CA 1
ATOM 1411 C C . LYS A 1 177 ? -16.525 12.531 13.108 1.00 80.62 177 LYS A C 1
ATOM 1413 O O . LYS A 1 177 ? -16.358 11.554 13.842 1.00 80.62 177 LYS A O 1
ATOM 1418 N N . LYS A 1 178 ? -16.558 13.789 13.569 1.00 80.06 178 LYS A N 1
ATOM 1419 C CA . LYS A 1 178 ? -16.377 14.153 14.992 1.00 80.06 178 LYS A CA 1
ATOM 1420 C C . LYS A 1 178 ? -17.426 13.516 15.910 1.00 80.06 178 LYS A C 1
ATOM 1422 O O . LYS A 1 178 ? -17.120 13.211 17.055 1.00 80.06 178 LYS A O 1
ATOM 1427 N N . ASP A 1 179 ? -18.628 13.265 15.392 1.00 83.19 179 ASP A N 1
ATOM 1428 C CA . ASP A 1 179 ? -19.718 12.573 16.097 1.00 83.19 179 ASP A CA 1
ATOM 1429 C C . ASP A 1 179 ? -19.494 11.054 16.249 1.00 83.19 179 ASP A C 1
ATOM 1431 O O . ASP A 1 179 ? -20.327 10.346 16.811 1.00 83.19 179 ASP A O 1
ATOM 1435 N N . GLY A 1 180 ? -18.380 10.525 15.736 1.00 77.94 180 GLY A N 1
ATOM 1436 C CA . GLY A 1 180 ? -18.069 9.106 15.790 1.00 77.94 180 GLY A CA 1
ATOM 1437 C C . GLY A 1 180 ? -18.756 8.270 14.708 1.00 77.94 180 GLY A C 1
ATOM 1438 O O . GLY A 1 180 ? -18.546 7.054 14.683 1.00 77.94 180 GLY A O 1
ATOM 1439 N N . SER A 1 181 ? -19.493 8.864 13.770 1.00 81.19 181 SER A N 1
ATOM 1440 C CA . SER A 1 181 ? -19.990 8.165 12.581 1.00 81.19 181 SER A CA 1
ATOM 1441 C C . SER A 1 181 ? -18.883 7.966 11.528 1.00 81.19 181 SER A C 1
ATOM 1443 O O . SER A 1 181 ? -17.736 8.401 11.693 1.00 81.19 181 SER A O 1
ATOM 1445 N N . VAL A 1 182 ? -19.186 7.200 10.476 1.00 84.38 182 VAL A N 1
ATOM 1446 C CA . VAL A 1 182 ? -18.278 6.925 9.348 1.00 84.38 182 VAL A CA 1
ATOM 1447 C C . VAL A 1 182 ? -19.061 7.080 8.056 1.00 84.38 182 VAL A C 1
ATOM 1449 O O . VAL A 1 182 ? -20.141 6.509 7.924 1.00 84.38 182 VAL A O 1
ATOM 1452 N N . SER A 1 183 ? -18.527 7.832 7.098 1.00 78.56 183 SER A N 1
ATOM 1453 C CA . SER A 1 183 ? -19.061 7.911 5.732 1.00 78.56 183 SER A CA 1
ATOM 1454 C C . SER A 1 183 ? -18.099 7.231 4.765 1.00 78.56 183 SER A C 1
ATOM 1456 O O . SER A 1 183 ? -16.889 7.328 4.950 1.00 78.56 183 SER A O 1
ATOM 1458 N N . LYS A 1 184 ? -18.632 6.512 3.774 1.00 83.50 184 LYS A N 1
ATOM 1459 C CA . LYS A 1 184 ? -17.850 5.765 2.781 1.00 83.50 184 LYS A CA 1
ATOM 1460 C C . LYS A 1 184 ? -18.312 6.158 1.381 1.00 83.50 184 LYS A C 1
ATOM 1462 O O . LYS A 1 184 ? -19.514 6.155 1.127 1.00 83.50 184 LYS A O 1
ATOM 1467 N N . LEU A 1 185 ? -17.373 6.451 0.493 1.00 79.44 185 LEU A N 1
ATOM 1468 C CA . LEU A 1 185 ? -17.614 6.700 -0.927 1.00 79.44 185 LEU A CA 1
ATOM 1469 C C . LEU A 1 185 ? -16.719 5.752 -1.718 1.00 79.44 185 LEU A C 1
ATOM 1471 O O . LEU A 1 185 ? -15.515 5.705 -1.484 1.00 79.44 185 LEU A O 1
ATOM 1475 N N . ILE A 1 186 ? -17.311 4.966 -2.612 1.00 72.94 186 ILE A N 1
ATOM 1476 C CA . ILE A 1 186 ? -16.582 4.010 -3.448 1.00 72.94 186 ILE A CA 1
ATOM 1477 C C . ILE A 1 186 ? -16.451 4.617 -4.841 1.00 72.94 186 ILE A C 1
ATOM 1479 O O . ILE A 1 186 ? -17.464 4.973 -5.439 1.00 72.94 186 ILE A O 1
ATOM 1483 N N . SER A 1 187 ? -15.224 4.711 -5.342 1.00 71.00 187 SER A N 1
ATOM 1484 C CA . SER A 1 187 ? -14.923 5.026 -6.735 1.00 71.00 187 SER A CA 1
ATOM 1485 C C . SER A 1 187 ? -14.575 3.719 -7.444 1.00 71.00 187 SER A C 1
ATOM 1487 O O . SER A 1 187 ? -13.561 3.095 -7.127 1.00 71.00 187 SER A O 1
ATOM 1489 N N . VAL A 1 188 ? -15.458 3.277 -8.343 1.00 58.41 188 VAL A N 1
ATOM 1490 C CA . VAL A 1 188 ? -15.303 2.055 -9.156 1.00 58.41 188 VAL A CA 1
ATOM 1491 C C . VAL A 1 188 ? -14.898 2.436 -10.569 1.00 58.41 188 VAL A C 1
ATOM 1493 O O . VAL A 1 188 ? -15.489 3.412 -11.081 1.00 58.41 188 VAL A O 1
#

Foldseek 3Di:
DDDDDPPPPPPPPPPPPPPVAPLDPDDPQDPVNLVVVQVVQVVCCVVVLAPLQAWAKEWEWDQDPVRWTKIKIKIAQEPPCQPDAHAPGWDDRNLHIYGYHYPPPDVCRDHDDPSNVVSVCVSNPNRHDYDDDQPDWDFDADPVRHFDADPVRHGDTDDSDDDDDDDDIWMKMWIQDPVRDIDIDIDD

Sequence (188 aa):
MLRLALTVLIAVILAPPLLAQPCEQLINISRKERKVLKEYIRFCESKGFLKADTGIIMLHLRIDPLGQTEWYIGVSYKDYYTERKPPIGWSTVLGKPILWYNDLFLPNDPKLTNEEQTCLAQVVGTRVNKRPPPPQPRPILDIHGQPMFYKNGQPMMTSGRTIYGGGSGVDMHIIFKKDGSVSKLISV

Radius of gyration: 25.18 Å; chains: 1; bounding box: 52×75×85 Å

Secondary structure (DSSP, 8-state):
--------------PPP----S--------HHHHHHHHHHHHHHHHTTSS-SSS-EEEEEEEE-TTS-EEEEEEEE-B-GGGTS---SEEEEETTEEEEEEES---TTPPPPPHHHHHHHHHHHTTSSBPPPPPPPP-BPB-TTSPBPB-TTSPBPB-------PPP---EEEEEE-TTS-EEEEEE-